Protein AF-A0A1F5XXW3-F1 (afdb_monomer_lite)

Structure (mmCIF, N/CA/C/O backbone):
data_AF-A0A1F5XXW3-F1
#
_entry.id   AF-A0A1F5XXW3-F1
#
loop_
_atom_site.group_PDB
_atom_site.id
_atom_site.type_symbol
_atom_site.label_atom_id
_atom_site.label_alt_id
_atom_site.label_comp_id
_atom_site.label_asym_id
_atom_site.label_entity_id
_atom_site.label_seq_id
_atom_site.pdbx_PDB_ins_code
_atom_site.Cartn_x
_atom_site.Cartn_y
_atom_site.Cartn_z
_atom_site.occupancy
_atom_site.B_iso_or_equiv
_atom_site.auth_seq_id
_atom_site.auth_comp_id
_atom_site.auth_asym_id
_atom_site.auth_atom_id
_atom_site.pdbx_PDB_model_num
ATOM 1 N N . MET A 1 1 ? -1.609 -0.253 11.160 1.00 78.00 1 MET A N 1
ATOM 2 C CA . MET A 1 1 ? -2.143 -1.458 10.486 1.00 78.00 1 MET A CA 1
ATOM 3 C C . MET A 1 1 ? -2.165 -2.671 11.412 1.00 78.00 1 MET A C 1
ATOM 5 O O . MET A 1 1 ? -3.254 -3.130 11.706 1.00 78.00 1 MET A O 1
ATOM 9 N N . LEU A 1 2 ? -1.027 -3.129 11.951 1.00 81.56 2 LEU A N 1
ATOM 10 C CA . LEU A 1 2 ? -0.940 -4.319 12.822 1.00 81.56 2 LEU A CA 1
ATOM 11 C C . LEU A 1 2 ? -1.961 -4.345 13.981 1.00 81.56 2 LEU A C 1
ATOM 13 O O . LEU A 1 2 ? -2.731 -5.285 14.106 1.00 81.56 2 LEU A O 1
ATOM 17 N N . VAL A 1 3 ? -2.023 -3.268 14.772 1.00 81.88 3 VAL A N 1
ATOM 18 C CA . VAL A 1 3 ? -2.945 -3.131 15.920 1.00 81.88 3 VAL A CA 1
ATOM 19 C C . VAL A 1 3 ? -4.422 -3.173 15.501 1.00 81.88 3 VAL A C 1
ATOM 21 O O . VAL A 1 3 ? -5.275 -3.618 16.260 1.00 81.88 3 VAL A O 1
ATOM 24 N N . PHE A 1 4 ? -4.736 -2.725 14.285 1.00 87.88 4 PHE A N 1
ATOM 25 C CA . PHE A 1 4 ? -6.110 -2.662 13.787 1.00 87.88 4 PHE A CA 1
ATOM 26 C C . PHE A 1 4 ? -6.563 -3.972 13.127 1.00 87.88 4 PHE A C 1
ATOM 28 O O . PHE A 1 4 ? -7.765 -4.196 13.014 1.00 87.88 4 PHE A O 1
ATOM 35 N N . ASN A 1 5 ? -5.629 -4.855 12.754 1.00 89.19 5 ASN A N 1
ATOM 36 C CA . ASN A 1 5 ? -5.897 -6.151 12.126 1.00 89.19 5 ASN A CA 1
ATOM 37 C C . ASN A 1 5 ? -6.124 -7.267 13.163 1.00 89.19 5 ASN A C 1
ATOM 39 O O . ASN A 1 5 ? -5.386 -8.250 13.232 1.00 89.19 5 ASN A O 1
ATOM 43 N N . ASN A 1 6 ? -7.134 -7.086 14.007 1.00 85.00 6 ASN A N 1
ATOM 44 C CA . ASN A 1 6 ? -7.555 -8.063 15.010 1.00 85.00 6 ASN A CA 1
ATOM 45 C C . ASN A 1 6 ? -9.084 -8.030 15.120 1.00 85.00 6 ASN A C 1
ATOM 47 O O . ASN A 1 6 ? -9.651 -6.945 15.014 1.00 85.00 6 ASN A O 1
ATOM 51 N N . LYS A 1 7 ? -9.758 -9.159 15.348 1.00 82.44 7 LYS A N 1
ATOM 52 C CA . LYS A 1 7 ? -11.215 -9.186 15.583 1.00 82.44 7 LYS A CA 1
ATOM 53 C C . LYS A 1 7 ? -11.607 -8.458 16.870 1.00 82.44 7 LYS A C 1
ATOM 55 O O . LYS A 1 7 ? -12.618 -7.765 16.913 1.00 82.44 7 LYS A O 1
ATOM 60 N N . ASN A 1 8 ? -10.772 -8.543 17.901 1.00 80.25 8 ASN A N 1
ATOM 61 C CA . ASN A 1 8 ? -11.032 -7.921 19.192 1.00 80.25 8 ASN A CA 1
ATOM 62 C C . ASN A 1 8 ? -10.924 -6.397 19.117 1.00 80.25 8 ASN A C 1
ATOM 64 O O . ASN A 1 8 ? -10.148 -5.836 18.332 1.00 80.25 8 ASN A O 1
ATOM 68 N N . ALA A 1 9 ? -11.687 -5.710 19.967 1.00 69.56 9 ALA A N 1
ATOM 69 C CA . ALA A 1 9 ? -11.568 -4.270 20.118 1.00 69.56 9 ALA A CA 1
ATOM 70 C C . ALA A 1 9 ? -10.124 -3.893 20.475 1.00 69.56 9 ALA A C 1
ATOM 72 O O . ALA A 1 9 ? -9.471 -4.550 21.284 1.00 69.56 9 ALA A O 1
ATOM 73 N N . VAL A 1 10 ? -9.628 -2.808 19.881 1.00 63.62 10 VAL A N 1
ATOM 74 C CA . VAL A 1 10 ? -8.378 -2.204 20.344 1.00 63.62 10 VAL A CA 1
ATOM 75 C C . VAL A 1 10 ? -8.717 -1.531 21.669 1.00 63.62 10 VAL A C 1
ATOM 77 O O . VAL A 1 10 ? -9.265 -0.429 21.676 1.00 63.62 10 VAL A O 1
ATOM 80 N N . THR A 1 11 ? -8.491 -2.216 22.791 1.00 55.88 11 THR A N 1
ATOM 81 C CA . THR A 1 11 ? -8.717 -1.661 24.131 1.00 55.88 11 THR A CA 1
ATOM 82 C C . THR A 1 11 ? -7.667 -0.589 24.394 1.00 55.88 11 THR A C 1
ATOM 84 O O . THR A 1 11 ? -6.616 -0.828 24.979 1.00 55.88 11 THR A O 1
ATOM 87 N N . ASN A 1 12 ? -7.951 0.613 23.903 1.00 49.03 12 ASN A N 1
ATOM 88 C CA . ASN A 1 12 ? -7.056 1.764 23.921 1.00 49.03 12 ASN A CA 1
ATOM 89 C C . ASN A 1 12 ? -6.979 2.459 25.292 1.00 49.03 12 ASN A C 1
ATOM 91 O O . ASN A 1 12 ? -6.368 3.515 25.387 1.00 49.03 12 ASN A O 1
ATOM 95 N N . ALA A 1 13 ? -7.587 1.912 26.351 1.00 43.84 13 ALA A N 1
ATOM 96 C CA . ALA A 1 13 ? -7.521 2.529 27.674 1.00 43.84 13 ALA A CA 1
ATOM 97 C C . ALA A 1 13 ? -6.099 2.452 28.258 1.00 43.84 13 ALA A C 1
ATOM 99 O O . ALA A 1 13 ? -5.558 3.463 28.687 1.00 43.84 13 ALA A O 1
ATOM 100 N N . ASN A 1 14 ? -5.441 1.290 28.191 1.00 41.03 14 ASN A N 1
ATOM 101 C CA . ASN A 1 14 ? -4.155 1.090 28.873 1.00 41.03 14 ASN A CA 1
ATOM 102 C C . ASN A 1 14 ? -2.949 1.688 28.133 1.00 41.03 14 ASN A C 1
ATOM 104 O O . ASN A 1 14 ? -1.957 2.021 28.775 1.00 41.03 14 ASN A O 1
ATOM 108 N N . TYR A 1 15 ? -3.045 1.908 26.816 1.00 50.75 15 TYR A N 1
ATOM 109 C CA . TYR A 1 15 ? -1.976 2.558 26.045 1.00 50.75 15 TYR A CA 1
ATOM 110 C C . TYR A 1 15 ? -1.720 4.004 26.505 1.00 50.75 15 TYR A C 1
ATOM 112 O O . TYR A 1 15 ? -0.593 4.486 26.435 1.00 50.75 15 TYR A O 1
ATOM 120 N N . PHE A 1 16 ? -2.754 4.691 27.006 1.00 49.22 16 PHE A N 1
ATOM 121 C CA . PHE A 1 16 ? -2.619 6.044 27.552 1.00 49.22 16 PHE A CA 1
ATOM 122 C C . PHE A 1 16 ? -1.990 6.080 28.950 1.00 49.22 16 PHE A C 1
ATOM 124 O O . PHE A 1 16 ? -1.380 7.089 29.296 1.00 49.22 16 PHE A O 1
ATOM 131 N N . PHE A 1 17 ? -2.124 5.013 29.743 1.00 49.28 17 PHE A N 1
ATOM 132 C CA . PHE A 1 17 ? -1.666 4.987 31.138 1.00 49.28 17 PHE A CA 1
ATOM 133 C C . PHE A 1 17 ? -0.317 4.290 31.335 1.00 49.28 17 PHE A C 1
ATOM 135 O O . PHE A 1 17 ? 0.349 4.567 32.329 1.00 49.28 17 PHE A O 1
ATOM 142 N N . ASP A 1 18 ? 0.119 3.441 30.400 1.00 45.66 18 ASP A N 1
ATOM 143 C CA . ASP A 1 18 ? 1.427 2.794 30.482 1.00 45.66 18 ASP A CA 1
ATOM 144 C C . ASP A 1 18 ? 2.110 2.670 29.103 1.00 45.66 18 ASP A C 1
ATOM 146 O O . ASP A 1 18 ? 1.765 1.787 28.310 1.00 45.66 18 ASP A O 1
ATOM 150 N N . PRO A 1 19 ? 3.133 3.497 28.810 1.00 48.78 19 PRO A N 1
ATOM 151 C CA . PRO A 1 19 ? 3.953 3.382 27.603 1.00 48.78 19 PRO A CA 1
ATOM 152 C C . PRO A 1 19 ? 4.733 2.060 27.506 1.00 48.78 19 PRO A C 1
ATOM 154 O O . PRO A 1 19 ? 5.221 1.726 26.426 1.00 48.78 19 PRO A O 1
ATOM 157 N N . LYS A 1 20 ? 4.873 1.312 28.612 1.00 45.34 20 LYS A N 1
ATOM 158 C CA . LYS A 1 20 ? 5.493 -0.021 28.654 1.00 45.34 20 LYS A CA 1
ATOM 159 C C . LYS A 1 20 ? 4.505 -1.152 28.359 1.00 45.34 20 LYS A C 1
ATOM 161 O O . LYS A 1 20 ? 4.947 -2.283 28.188 1.00 45.34 20 LYS A O 1
ATOM 166 N N . SER A 1 21 ? 3.211 -0.862 28.181 1.00 47.22 21 SER A N 1
ATOM 167 C CA . SER A 1 21 ? 2.167 -1.846 27.830 1.00 47.22 21 SER A CA 1
ATOM 168 C C . SER A 1 21 ? 2.270 -2.420 26.405 1.00 47.22 21 SER A C 1
ATOM 170 O O . SER A 1 21 ? 1.328 -3.039 25.910 1.00 47.22 21 SER A O 1
ATOM 172 N N . ILE A 1 22 ? 3.431 -2.305 25.747 1.00 46.28 22 ILE A N 1
ATOM 173 C CA . ILE A 1 22 ? 3.758 -2.975 24.474 1.00 46.28 22 ILE A CA 1
ATOM 174 C C . ILE A 1 22 ? 3.945 -4.497 24.680 1.00 46.28 22 ILE A C 1
ATOM 176 O O . ILE A 1 22 ? 4.658 -5.161 23.943 1.00 46.28 22 ILE A O 1
ATOM 180 N N . GLU A 1 23 ? 3.264 -5.094 25.650 1.00 44.78 23 GLU A N 1
ATOM 181 C CA . GLU A 1 23 ? 2.783 -6.464 25.525 1.00 44.78 23 GLU A CA 1
ATOM 182 C C . GLU A 1 23 ? 1.324 -6.419 25.065 1.00 44.78 23 GLU A C 1
ATOM 184 O O . GLU A 1 23 ? 0.425 -7.022 25.648 1.00 44.78 23 GLU A O 1
ATOM 189 N N . VAL A 1 24 ? 1.066 -5.750 23.934 1.00 48.34 24 VAL A N 1
ATOM 190 C CA . VAL A 1 24 ? 0.003 -6.258 23.068 1.00 48.34 24 VAL A CA 1
ATOM 191 C C . VAL A 1 24 ? 0.535 -7.601 22.603 1.00 48.34 24 VAL A C 1
ATOM 193 O O . VAL A 1 24 ? 1.273 -7.683 21.622 1.00 48.34 24 VAL A O 1
ATOM 196 N N . GLY A 1 25 ? 0.225 -8.652 23.361 1.00 44.94 25 GLY A N 1
ATOM 197 C CA . GLY A 1 25 ? 0.373 -10.020 22.916 1.00 44.94 25 GLY A CA 1
ATOM 198 C C . GLY A 1 25 ? -0.493 -10.158 21.677 1.00 44.94 25 GLY A C 1
ATOM 199 O O . GLY A 1 25 ? -1.662 -10.526 21.775 1.00 44.94 25 GLY A O 1
ATOM 200 N N . LEU A 1 26 ? 0.055 -9.791 20.517 1.00 50.28 26 LEU A N 1
ATOM 201 C CA . LEU A 1 26 ? -0.539 -9.973 19.205 1.00 50.28 26 LEU A CA 1
ATOM 202 C C . LEU A 1 26 ? -0.565 -11.475 18.971 1.00 50.28 26 LEU A C 1
ATOM 204 O O . LEU A 1 26 ? 0.248 -12.044 18.250 1.00 50.28 26 LEU A O 1
ATOM 208 N N . ARG A 1 27 ? -1.490 -12.151 19.647 1.00 49.78 27 ARG A N 1
ATOM 209 C CA . ARG A 1 27 ? -1.855 -13.511 19.322 1.00 49.78 27 ARG A CA 1
ATOM 210 C C . ARG A 1 27 ? -2.503 -13.403 17.953 1.00 49.78 27 ARG A C 1
ATOM 212 O O . ARG A 1 27 ? -3.663 -13.027 17.829 1.00 49.78 27 ARG A O 1
ATOM 219 N N . TYR A 1 28 ? -1.714 -13.698 16.925 1.00 56.78 28 TYR A N 1
ATOM 220 C CA . TYR A 1 28 ? -2.069 -13.670 15.504 1.00 56.78 28 TYR A CA 1
ATOM 221 C C . TYR A 1 28 ? -3.200 -14.637 15.110 1.00 56.78 28 TYR A C 1
ATOM 223 O O . TYR A 1 28 ? -3.372 -14.912 13.929 1.00 56.78 28 TYR A O 1
ATOM 231 N N . LYS A 1 29 ? -3.955 -15.172 16.075 1.00 60.66 29 LYS A N 1
ATOM 232 C CA . LYS A 1 29 ? -5.000 -16.168 15.846 1.00 60.66 29 LYS A CA 1
ATOM 233 C C . LYS A 1 29 ? -6.263 -15.560 15.226 1.00 60.66 29 LYS A C 1
ATOM 235 O O . LYS A 1 29 ? -6.899 -16.225 14.424 1.00 60.66 29 LYS A O 1
ATOM 240 N N . ASP A 1 30 ? -6.558 -14.288 15.512 1.00 79.62 30 ASP A N 1
ATOM 241 C CA . ASP A 1 30 ? -7.830 -13.647 15.142 1.00 79.62 30 ASP A CA 1
ATOM 242 C C . ASP A 1 30 ? -7.643 -12.427 14.230 1.00 79.62 30 ASP A C 1
ATOM 244 O O . ASP A 1 30 ? -8.075 -11.316 14.548 1.00 79.62 30 ASP A O 1
ATOM 248 N N . ARG A 1 31 ? -6.955 -12.605 13.099 1.00 88.81 31 ARG A N 1
ATOM 249 C CA . ARG A 1 31 ? -6.801 -11.547 12.086 1.00 88.81 31 ARG A CA 1
ATOM 250 C C . ARG A 1 31 ? -8.117 -11.327 11.320 1.00 88.81 31 ARG A C 1
ATOM 252 O O . ARG A 1 31 ? -8.915 -12.249 11.165 1.00 88.81 31 ARG A O 1
ATOM 259 N N . LEU A 1 32 ? -8.339 -10.094 10.860 1.00 93.62 32 LEU A N 1
ATOM 260 C CA . LEU A 1 32 ? -9.482 -9.726 10.008 1.00 93.62 32 LEU A CA 1
ATOM 261 C C . LEU A 1 32 ? -9.154 -9.937 8.526 1.00 93.62 32 LEU A C 1
ATOM 263 O O . LEU A 1 32 ? -9.975 -10.433 7.755 1.00 93.62 32 LEU A O 1
ATOM 267 N N . VAL A 1 33 ? -7.930 -9.568 8.149 1.00 95.44 33 VAL A N 1
ATOM 268 C CA . VAL A 1 33 ? -7.408 -9.649 6.784 1.00 95.44 33 VAL A CA 1
ATOM 269 C C . VAL A 1 33 ? -5.980 -10.190 6.787 1.00 95.44 33 VAL A C 1
ATOM 271 O O . VAL A 1 33 ? -5.247 -10.051 7.773 1.00 95.44 33 VAL A O 1
ATOM 274 N N . LYS A 1 34 ? -5.544 -10.751 5.666 1.00 94.06 34 LYS A N 1
ATOM 275 C CA . LYS A 1 34 ? -4.123 -10.822 5.318 1.00 94.06 34 LYS A CA 1
ATOM 276 C C . LYS A 1 34 ? -3.766 -9.593 4.490 1.00 94.06 34 LYS A C 1
ATOM 278 O O . LYS A 1 34 ? -4.546 -9.160 3.646 1.00 94.06 34 LYS A O 1
ATOM 283 N N . ILE A 1 35 ? -2.595 -9.022 4.748 1.00 94.81 35 ILE A N 1
ATOM 284 C CA . ILE A 1 35 ? -2.060 -7.908 3.961 1.00 94.81 35 ILE A CA 1
ATOM 285 C C . ILE A 1 35 ? -1.060 -8.510 2.981 1.00 94.81 35 ILE A C 1
ATOM 287 O O . ILE A 1 35 ? -0.004 -8.974 3.404 1.00 94.81 35 ILE A O 1
ATOM 291 N N . LEU A 1 36 ? -1.403 -8.529 1.698 1.00 94.38 36 LEU A N 1
ATOM 292 C CA . LEU A 1 36 ? -0.603 -9.173 0.656 1.00 94.38 36 LEU A CA 1
ATOM 293 C C . LEU A 1 36 ? 0.497 -8.226 0.158 1.00 94.38 36 LEU A C 1
ATOM 295 O O . LEU A 1 36 ? 1.680 -8.562 0.157 1.00 94.38 36 LEU A O 1
ATOM 299 N N . ALA A 1 37 ? 0.119 -6.993 -0.172 1.00 94.56 37 ALA A N 1
ATOM 300 C CA . ALA A 1 37 ? 1.023 -5.913 -0.550 1.00 94.56 37 ALA A CA 1
ATOM 301 C C . ALA A 1 37 ? 0.485 -4.574 -0.035 1.00 94.56 37 ALA A C 1
ATOM 303 O O . ALA A 1 37 ? -0.719 -4.388 0.144 1.00 94.56 37 ALA A O 1
ATOM 304 N N . PHE A 1 38 ? 1.382 -3.631 0.231 1.00 96.81 38 PHE A N 1
ATOM 305 C CA . PHE A 1 38 ? 1.023 -2.266 0.599 1.00 96.81 38 PHE A CA 1
ATOM 306 C C . PHE A 1 38 ? 2.095 -1.247 0.212 1.00 96.81 38 PHE A C 1
ATOM 308 O O . PHE A 1 38 ? 3.286 -1.576 0.149 1.00 96.81 38 PHE A O 1
ATOM 315 N N . VAL A 1 39 ? 1.651 0.003 0.087 1.00 97.62 39 VAL A N 1
ATOM 316 C CA . VAL A 1 39 ? 2.464 1.223 0.099 1.00 97.62 39 VAL A CA 1
ATOM 317 C C . VAL A 1 39 ? 1.707 2.322 0.846 1.00 97.62 39 VAL A C 1
ATOM 319 O O . VAL A 1 39 ? 0.488 2.454 0.713 1.00 97.62 39 VAL A O 1
ATOM 322 N N . LEU A 1 40 ? 2.414 3.099 1.664 1.00 96.94 40 LEU A N 1
ATOM 323 C CA . LEU A 1 40 ? 1.883 4.299 2.308 1.00 96.94 40 LEU A CA 1
ATOM 324 C C . LEU A 1 40 ? 2.547 5.515 1.680 1.00 96.94 40 LEU A C 1
ATOM 326 O O . LEU A 1 40 ? 3.735 5.732 1.896 1.00 96.94 40 LEU A O 1
ATOM 330 N N . MET A 1 41 ? 1.771 6.301 0.947 1.00 96.75 41 MET A N 1
ATOM 331 C CA . MET A 1 41 ? 2.197 7.557 0.344 1.00 96.75 41 MET A CA 1
ATOM 332 C C . MET A 1 41 ? 1.960 8.719 1.325 1.00 96.75 41 MET A C 1
ATOM 334 O O . MET A 1 41 ? 1.201 8.582 2.288 1.00 96.75 41 MET A O 1
ATOM 338 N N . PRO A 1 42 ? 2.576 9.897 1.115 1.00 94.44 42 PRO A N 1
ATOM 339 C CA . PRO A 1 42 ? 2.350 11.054 1.986 1.00 94.44 42 PRO A CA 1
ATOM 340 C C . PRO A 1 42 ? 0.885 11.518 2.046 1.00 94.44 42 PRO A C 1
ATOM 342 O O . PRO A 1 42 ? 0.450 12.053 3.063 1.00 94.44 42 PRO A O 1
ATOM 345 N N . ASN A 1 43 ? 0.133 11.326 0.961 1.00 91.88 43 ASN A N 1
ATOM 346 C CA . ASN A 1 43 ? -1.243 11.799 0.789 1.00 91.88 43 ASN A CA 1
ATOM 347 C C . ASN A 1 43 ? -2.290 10.673 0.663 1.00 91.88 43 ASN A C 1
ATOM 349 O O . ASN A 1 43 ? -3.477 10.957 0.800 1.00 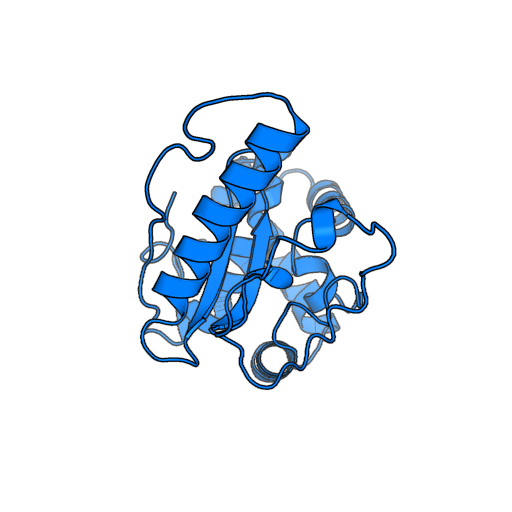91.88 43 ASN A O 1
ATOM 353 N N . HIS A 1 44 ? -1.891 9.420 0.426 1.00 94.50 44 HIS A N 1
ATOM 354 C CA . HIS A 1 44 ? -2.804 8.278 0.283 1.00 94.50 44 HIS A CA 1
ATOM 355 C C . HIS A 1 44 ? -2.097 6.947 0.599 1.00 94.50 44 HIS A C 1
ATOM 357 O O . HIS A 1 44 ? -0.960 6.925 1.061 1.00 94.50 44 HIS A O 1
ATOM 363 N N . TYR A 1 45 ? -2.771 5.817 0.413 1.00 95.81 45 TYR A N 1
ATOM 364 C CA . TYR A 1 45 ? -2.182 4.487 0.561 1.00 95.81 45 TYR A CA 1
ATOM 365 C C . TYR A 1 45 ? -2.828 3.518 -0.428 1.00 95.81 45 TYR A C 1
ATOM 367 O O . TYR A 1 45 ? -4.007 3.668 -0.746 1.00 95.81 45 TYR A O 1
ATOM 375 N N 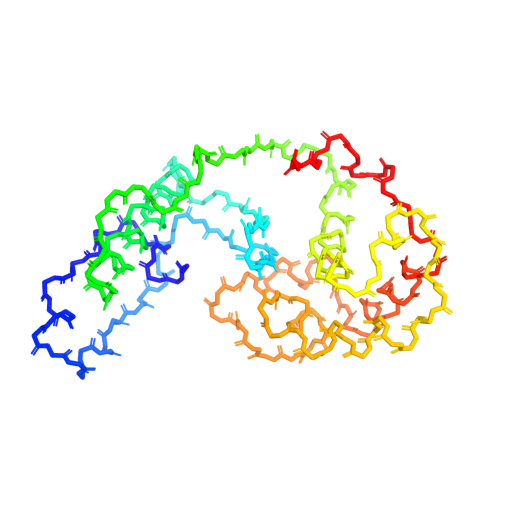. HIS A 1 46 ? -2.090 2.482 -0.829 1.00 97.00 46 HIS A N 1
ATOM 376 C CA . HIS A 1 46 ? -2.649 1.329 -1.538 1.00 97.00 46 HIS A CA 1
ATOM 377 C C . HIS A 1 46 ? -2.434 0.067 -0.711 1.00 97.00 46 HIS A C 1
ATOM 379 O O . HIS A 1 46 ? -1.340 -0.164 -0.189 1.00 97.00 46 HIS A O 1
ATOM 385 N N . LEU A 1 47 ? -3.489 -0.739 -0.583 1.00 96.69 47 LEU A N 1
ATOM 386 C CA . LEU A 1 47 ? -3.501 -1.991 0.170 1.00 96.69 47 LEU A CA 1
ATOM 387 C C . LEU A 1 47 ? -4.093 -3.092 -0.709 1.00 96.69 47 LEU A C 1
ATOM 389 O O . LEU A 1 47 ? -5.213 -2.955 -1.192 1.00 96.69 47 LEU A O 1
ATOM 393 N N . MET A 1 48 ? -3.372 -4.198 -0.849 1.00 95.94 48 MET A N 1
ATOM 394 C CA . MET A 1 48 ? -3.885 -5.446 -1.403 1.00 95.94 48 MET A CA 1
ATOM 395 C C . MET A 1 48 ? -4.179 -6.389 -0.240 1.00 95.94 48 MET A C 1
ATOM 397 O O . MET A 1 48 ? -3.272 -6.752 0.516 1.00 95.94 48 MET A O 1
ATOM 401 N N . LEU A 1 49 ? -5.453 -6.733 -0.056 1.00 96.06 49 LEU A N 1
ATOM 402 C CA . LEU A 1 49 ? -5.949 -7.434 1.126 1.00 96.06 49 LEU A CA 1
ATOM 403 C C . LEU A 1 49 ? -6.715 -8.696 0.728 1.00 96.06 49 LEU A C 1
ATOM 405 O O . LEU A 1 49 ? -7.537 -8.657 -0.182 1.00 96.06 49 LEU A O 1
ATOM 409 N N . GLU A 1 50 ? -6.512 -9.775 1.477 1.00 94.56 50 GLU A N 1
ATOM 410 C CA . GLU A 1 50 ? -7.373 -10.961 1.446 1.00 94.56 50 GLU A CA 1
ATOM 411 C C . GLU A 1 50 ? -8.217 -10.973 2.723 1.00 94.56 50 GLU A C 1
ATOM 413 O O . GLU A 1 50 ? -7.693 -10.907 3.841 1.00 94.56 50 GLU A O 1
ATOM 418 N N . GLN A 1 51 ? -9.537 -11.035 2.568 1.00 94.75 51 GLN A N 1
ATOM 419 C CA . GLN A 1 51 ? -10.458 -11.149 3.691 1.00 94.75 51 GLN A CA 1
ATOM 420 C C . GLN A 1 51 ? -10.424 -12.570 4.270 1.00 94.75 51 GLN A C 1
ATOM 422 O O . GLN A 1 51 ? -10.660 -13.530 3.547 1.00 94.75 51 GLN A O 1
ATOM 427 N N . ILE A 1 52 ? -10.192 -12.701 5.581 1.00 94.25 52 ILE A N 1
ATOM 428 C CA . ILE A 1 52 ? -10.146 -14.004 6.286 1.00 94.25 52 ILE A CA 1
ATOM 429 C C . ILE A 1 52 ? -11.140 -14.097 7.456 1.00 94.25 52 ILE A C 1
ATOM 431 O O . ILE A 1 52 ? -11.187 -15.091 8.179 1.00 94.25 52 ILE A O 1
ATOM 435 N N . ALA A 1 53 ? -11.934 -13.049 7.655 1.00 93.31 53 ALA A N 1
ATOM 436 C CA . ALA A 1 53 ? -13.054 -12.990 8.582 1.00 93.31 53 ALA A CA 1
ATOM 437 C C . ALA A 1 53 ? -14.276 -12.419 7.856 1.00 93.31 53 ALA A C 1
ATOM 439 O O . ALA A 1 53 ? -14.117 -11.654 6.907 1.00 93.31 53 ALA A O 1
ATOM 440 N N . GLU A 1 54 ? -15.479 -12.753 8.315 1.00 93.75 54 GLU A N 1
ATOM 441 C CA . GLU A 1 54 ? -16.703 -12.095 7.850 1.00 93.75 54 GLU A CA 1
ATOM 442 C C . GLU A 1 54 ? -16.577 -10.573 8.021 1.00 93.75 54 GLU A C 1
ATOM 444 O O . GLU A 1 54 ? -16.097 -10.102 9.055 1.00 93.75 54 GLU A O 1
ATOM 449 N N . ASP A 1 55 ? -16.889 -9.831 6.955 1.00 94.81 55 ASP A N 1
ATOM 450 C CA . ASP A 1 55 ? -16.700 -8.377 6.844 1.00 94.81 55 ASP A CA 1
ATOM 451 C C . ASP A 1 55 ? -15.295 -7.862 7.218 1.00 94.81 55 ASP A C 1
ATOM 453 O O . ASP A 1 55 ? -15.104 -6.690 7.559 1.00 94.81 55 ASP A O 1
ATOM 457 N N . GLY A 1 56 ? -14.277 -8.723 7.133 1.00 95.62 56 GLY A N 1
ATOM 458 C CA . GLY A 1 56 ? -12.925 -8.452 7.610 1.00 95.62 56 GLY A CA 1
ATOM 459 C C . GLY A 1 56 ? -12.285 -7.197 7.015 1.00 95.62 56 GLY A C 1
ATOM 460 O O . GLY A 1 56 ? -11.679 -6.428 7.762 1.00 95.62 56 GLY A O 1
ATOM 461 N N . ILE A 1 57 ? -12.435 -6.943 5.709 1.00 96.44 57 ILE A N 1
ATOM 462 C CA . ILE A 1 57 ? -11.894 -5.723 5.077 1.00 96.44 57 ILE A CA 1
ATOM 463 C C . ILE A 1 57 ? -12.625 -4.485 5.598 1.00 96.44 57 ILE A C 1
ATOM 465 O O . ILE A 1 57 ? -11.977 -3.519 6.004 1.00 96.44 57 ILE A O 1
ATOM 469 N N . THR A 1 58 ? -13.957 -4.521 5.645 1.00 95.88 58 THR A N 1
ATOM 470 C CA . THR A 1 58 ? -14.781 -3.416 6.153 1.00 95.88 58 THR A CA 1
ATOM 471 C C . THR A 1 58 ? -14.400 -3.065 7.587 1.00 95.88 58 THR A C 1
ATOM 473 O O . THR A 1 58 ? -14.113 -1.903 7.890 1.00 95.88 58 THR A O 1
ATOM 476 N N . GLU A 1 59 ? -14.316 -4.068 8.457 1.00 94.62 59 GLU A N 1
ATOM 477 C CA . GLU A 1 59 ? -13.949 -3.896 9.859 1.00 94.62 59 GLU A CA 1
ATOM 478 C C . GLU A 1 59 ? -12.505 -3.420 10.026 1.00 94.62 59 GLU A C 1
ATOM 480 O O . GLU A 1 59 ? -12.231 -2.505 10.811 1.00 94.62 59 GLU A O 1
ATOM 485 N N . PHE A 1 60 ? -11.573 -3.970 9.247 1.00 95.25 60 PHE A N 1
ATOM 486 C CA . PHE A 1 60 ? -10.181 -3.539 9.252 1.00 95.25 60 PHE A CA 1
ATOM 487 C C . PHE A 1 60 ? -10.049 -2.064 8.856 1.00 95.25 60 PHE A C 1
ATOM 489 O O . PHE A 1 60 ? -9.412 -1.290 9.578 1.00 95.25 60 PHE A O 1
ATOM 496 N N . MET A 1 61 ? -10.693 -1.653 7.761 1.00 95.81 61 MET A N 1
ATOM 497 C CA . MET A 1 61 ? -10.652 -0.275 7.267 1.00 95.81 61 MET A CA 1
ATOM 498 C C . MET A 1 61 ? -11.357 0.699 8.210 1.00 95.81 61 MET A C 1
ATOM 500 O O . MET A 1 61 ? -10.849 1.798 8.440 1.00 95.81 61 MET A O 1
ATOM 504 N N . ARG A 1 62 ? -12.469 0.291 8.834 1.00 93.06 62 ARG A N 1
ATOM 505 C CA . ARG A 1 62 ? -13.155 1.072 9.873 1.00 93.06 62 ARG A CA 1
ATOM 506 C C . ARG A 1 62 ? -12.237 1.317 11.070 1.00 93.06 62 ARG A C 1
ATOM 508 O O . ARG A 1 62 ? -12.060 2.459 11.497 1.00 93.06 62 ARG A O 1
ATOM 515 N N . LYS A 1 63 ? -11.602 0.263 11.590 1.00 91.75 63 LYS A N 1
ATOM 516 C CA . LYS A 1 63 ? -10.676 0.358 12.730 1.00 91.75 63 LYS A CA 1
ATOM 517 C C . LYS A 1 63 ? -9.434 1.174 12.396 1.00 91.75 63 LYS A C 1
ATOM 519 O O . LYS A 1 63 ? -9.029 2.002 13.209 1.00 91.75 63 LYS A O 1
ATOM 524 N N . LEU A 1 64 ? -8.855 0.972 11.213 1.00 92.38 64 LEU A N 1
ATOM 525 C CA . LEU A 1 64 ? -7.704 1.732 10.735 1.00 92.38 64 LEU A CA 1
ATOM 526 C C . LEU A 1 64 ? -8.050 3.218 10.591 1.00 92.38 64 LEU A C 1
ATOM 528 O O . LEU A 1 64 ? -7.360 4.057 11.165 1.00 92.38 64 LEU A O 1
ATOM 532 N N . GLY A 1 65 ? -9.133 3.537 9.880 1.00 92.62 65 GLY A N 1
ATOM 533 C CA . GLY A 1 65 ? -9.554 4.906 9.598 1.00 92.62 65 GLY A CA 1
ATOM 534 C C . GLY A 1 65 ? -9.915 5.682 10.862 1.00 92.62 65 GLY A C 1
ATOM 535 O O . GLY A 1 65 ? -9.332 6.732 11.143 1.00 92.62 65 GLY A O 1
ATOM 536 N N . THR A 1 66 ? -10.838 5.150 11.667 1.00 90.50 66 THR A N 1
ATOM 537 C CA . THR A 1 66 ? -11.287 5.809 12.903 1.00 90.50 66 THR A CA 1
ATOM 538 C C . THR A 1 66 ? -10.195 5.806 13.967 1.00 90.50 66 THR A C 1
ATOM 540 O O . THR A 1 66 ? -9.913 6.842 14.569 1.00 90.50 66 THR A O 1
ATOM 543 N N . GLY A 1 67 ? -9.542 4.662 14.186 1.00 89.44 67 GLY A N 1
ATOM 544 C CA . GLY A 1 67 ? -8.514 4.519 15.212 1.00 89.44 67 GLY A CA 1
ATOM 545 C C . GLY A 1 67 ? -7.308 5.420 14.960 1.00 89.44 67 GLY A C 1
ATOM 546 O O . GLY A 1 67 ? -6.854 6.103 15.879 1.00 89.44 67 GLY A O 1
ATOM 547 N N . TYR A 1 68 ? -6.822 5.481 13.716 1.00 90.69 68 TYR A N 1
ATOM 548 C CA . TYR A 1 68 ? -5.704 6.356 13.369 1.00 90.69 68 TYR A CA 1
ATOM 549 C C . TYR A 1 68 ? -6.089 7.839 13.401 1.00 90.69 68 TYR A C 1
ATOM 551 O O . TYR A 1 68 ? -5.320 8.641 13.925 1.00 90.69 68 TYR A O 1
ATOM 559 N N . THR A 1 69 ? -7.292 8.201 12.933 1.00 92.38 69 THR A N 1
ATOM 560 C CA . THR A 1 69 ? -7.805 9.581 13.042 1.00 92.38 69 THR A CA 1
ATOM 561 C C . THR A 1 69 ? -7.844 10.040 14.498 1.00 92.38 69 THR A C 1
ATOM 563 O O . THR A 1 69 ? -7.333 11.113 14.814 1.00 92.38 69 THR A O 1
ATOM 566 N N . ASN A 1 70 ? -8.379 9.212 15.402 1.00 90.75 70 ASN A N 1
ATOM 567 C CA . ASN A 1 70 ? -8.446 9.527 16.830 1.00 90.75 70 ASN A CA 1
ATOM 568 C C . ASN A 1 70 ? -7.048 9.686 17.438 1.00 90.75 70 ASN A C 1
ATOM 570 O O . ASN A 1 70 ? -6.783 10.684 18.104 1.00 90.75 70 ASN A O 1
ATOM 574 N N . TYR A 1 71 ? -6.138 8.745 17.166 1.00 89.19 71 TYR A N 1
ATOM 575 C CA . TYR A 1 71 ? -4.743 8.839 17.604 1.00 89.19 71 TYR A CA 1
ATOM 576 C C .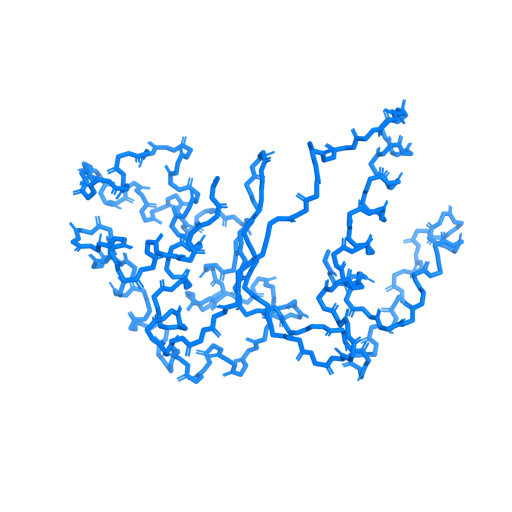 TYR A 1 71 ? -4.079 10.138 17.126 1.00 89.19 71 TYR A C 1
ATOM 578 O O . TYR A 1 71 ? -3.473 10.851 17.925 1.00 89.19 71 TYR A O 1
ATOM 586 N N . PHE A 1 72 ? -4.207 10.458 15.836 1.00 91.62 72 PHE A N 1
ATOM 587 C CA . PHE A 1 72 ? -3.589 11.634 15.233 1.00 91.62 72 PHE A CA 1
ATOM 588 C C . PHE A 1 72 ? -4.147 12.925 15.838 1.00 91.62 72 PHE A C 1
ATOM 590 O O . PHE A 1 72 ? -3.385 13.789 16.267 1.00 91.62 72 PHE A O 1
ATOM 597 N N . ASN A 1 73 ? -5.473 13.034 15.933 1.00 94.12 73 ASN A N 1
ATOM 598 C CA . ASN A 1 73 ? -6.146 14.189 16.518 1.00 94.12 73 ASN A CA 1
ATOM 599 C C . ASN A 1 73 ? -5.729 14.410 17.979 1.00 94.12 73 ASN A C 1
ATOM 601 O O . ASN A 1 73 ? -5.395 15.533 18.346 1.00 94.12 73 ASN A O 1
ATOM 605 N N . ILE A 1 74 ? -5.654 13.350 18.792 1.00 91.69 74 ILE A N 1
ATOM 606 C CA . ILE A 1 74 ? -5.199 13.455 20.186 1.00 91.69 74 ILE A CA 1
ATOM 607 C C . ILE A 1 74 ? -3.730 13.891 20.249 1.00 91.69 74 ILE A C 1
ATOM 609 O O . ILE A 1 74 ? -3.399 14.851 20.945 1.00 91.69 74 ILE A O 1
ATOM 613 N N . LYS A 1 75 ? -2.845 13.224 19.497 1.00 91.00 75 LYS A N 1
ATOM 614 C CA . LYS A 1 75 ? -1.400 13.495 19.513 1.00 91.00 75 LYS A CA 1
ATOM 615 C C . LYS A 1 75 ? -1.062 14.919 19.078 1.00 91.00 75 LYS A C 1
ATOM 617 O O . LYS A 1 75 ? -0.202 15.553 19.683 1.00 91.00 75 LYS A O 1
ATOM 622 N N . TYR A 1 76 ? -1.723 15.409 18.033 1.00 94.06 76 TYR A N 1
ATOM 623 C CA . TYR A 1 76 ? -1.448 16.715 17.433 1.00 94.06 76 TYR A CA 1
ATOM 624 C C . TYR A 1 76 ? -2.446 17.799 17.859 1.00 94.06 76 TYR A C 1
ATOM 626 O O . TYR A 1 76 ? -2.443 18.881 17.278 1.00 94.06 76 TYR A O 1
ATOM 634 N N . LYS A 1 77 ? -3.287 17.529 18.871 1.00 95.44 77 LYS A N 1
ATOM 635 C CA . LYS A 1 77 ? -4.316 18.451 19.390 1.00 95.44 77 LYS A CA 1
ATOM 636 C C . LYS A 1 77 ? -5.202 19.033 18.283 1.00 95.44 77 LYS A C 1
ATOM 638 O O . LYS A 1 77 ? -5.525 20.219 18.274 1.00 95.44 77 LYS A O 1
ATOM 643 N N . ARG A 1 78 ? -5.566 18.187 17.323 1.00 96.31 78 ARG A N 1
ATOM 644 C CA . ARG A 1 78 ? -6.379 18.541 16.162 1.00 96.31 78 ARG A CA 1
ATOM 645 C C . ARG A 1 78 ? -7.806 18.036 16.348 1.00 96.31 78 ARG A C 1
ATOM 647 O O . ARG A 1 78 ? -8.054 17.100 17.101 1.00 96.31 78 ARG A O 1
ATOM 654 N N . VAL A 1 79 ? -8.741 18.628 15.616 1.00 92.88 79 VAL A N 1
ATOM 655 C CA . VAL A 1 79 ? -10.135 18.174 15.543 1.00 92.88 79 VAL A CA 1
ATOM 656 C C . VAL A 1 79 ? -10.527 17.919 14.089 1.00 92.88 79 VAL A C 1
ATOM 658 O O . VAL A 1 79 ? -9.842 18.361 13.164 1.00 92.88 79 VAL A O 1
ATOM 661 N N . GLY A 1 80 ? -11.617 17.181 13.886 1.00 92.81 80 GLY A N 1
ATOM 662 C CA . GLY A 1 80 ? -12.174 16.917 12.559 1.00 92.81 80 GLY A CA 1
ATOM 663 C C . GLY A 1 80 ? -11.542 15.736 11.804 1.00 92.81 80 GLY A C 1
ATOM 664 O O . GLY A 1 80 ? -10.668 15.038 12.334 1.00 92.81 80 GLY A O 1
ATOM 665 N N . PRO A 1 81 ? -12.005 15.486 10.567 1.00 93.31 81 PRO A N 1
ATOM 666 C CA . PRO A 1 81 ? -11.629 14.316 9.774 1.00 93.31 81 PRO A CA 1
ATOM 667 C C . PRO A 1 81 ? -10.164 14.368 9.325 1.00 93.31 81 PRO A C 1
ATOM 669 O O . PRO A 1 81 ? -9.670 15.415 8.911 1.00 93.31 81 PRO A O 1
ATOM 672 N N . LEU A 1 82 ? -9.446 13.243 9.410 1.00 92.94 82 LEU A N 1
ATOM 673 C CA . LEU A 1 82 ? -8.069 13.132 8.907 1.00 92.94 82 LEU A CA 1
ATOM 674 C C . LEU A 1 82 ? -8.021 12.732 7.429 1.00 92.94 82 LEU A C 1
ATOM 676 O O . LEU A 1 82 ? -7.235 13.293 6.675 1.00 92.94 82 LEU A O 1
ATOM 680 N N . PHE A 1 83 ? -8.856 11.774 7.031 1.00 93.06 83 PHE A N 1
ATOM 681 C CA . PHE A 1 83 ? -8.948 11.289 5.656 1.00 93.06 83 PHE A CA 1
ATOM 682 C C . PHE A 1 83 ? -9.993 12.083 4.864 1.00 93.06 83 PHE A C 1
ATOM 684 O O . PHE A 1 83 ? -11.006 12.504 5.421 1.00 93.06 83 PHE A O 1
ATOM 691 N N . GLN A 1 84 ? -9.758 12.256 3.561 1.00 89.19 84 GLN A N 1
ATOM 692 C CA . GLN A 1 84 ? -10.615 13.049 2.667 1.00 89.19 84 GLN A CA 1
ATOM 693 C C . GLN A 1 84 ? -11.948 12.370 2.304 1.00 89.19 84 GLN A C 1
ATOM 695 O O . GLN A 1 84 ? -12.809 13.000 1.697 1.00 89.19 84 GLN A O 1
ATOM 700 N N . GLY A 1 85 ? -12.153 11.103 2.674 1.00 88.19 85 GLY A N 1
ATOM 701 C CA . GLY A 1 85 ? -13.380 10.379 2.365 1.00 88.19 85 GLY A CA 1
ATOM 702 C C . GLY A 1 85 ? -13.343 8.915 2.784 1.00 88.19 85 GLY A C 1
ATOM 703 O O . GLY A 1 85 ?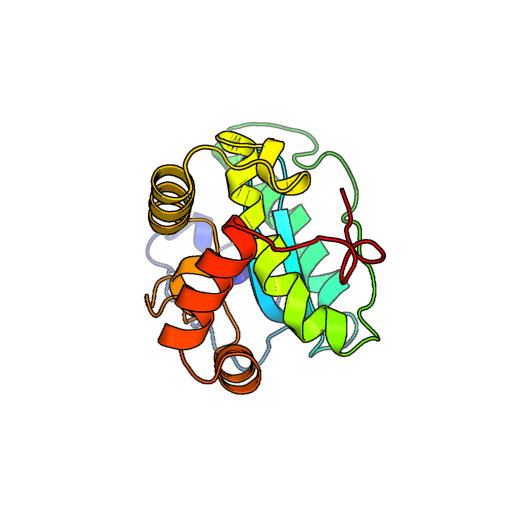 -12.488 8.488 3.564 1.00 88.19 85 GLY A O 1
ATOM 704 N N . LYS A 1 86 ? -14.303 8.147 2.258 1.00 89.69 86 LYS A N 1
ATOM 705 C CA . LYS A 1 86 ? -14.329 6.685 2.382 1.00 89.69 86 LYS A CA 1
ATOM 706 C C . LYS A 1 86 ? -13.201 6.077 1.542 1.00 89.69 86 LYS A C 1
ATOM 708 O O . LYS A 1 86 ? -12.793 6.662 0.543 1.00 89.69 86 LYS A O 1
ATOM 713 N N . TYR A 1 87 ? -12.727 4.898 1.937 1.00 92.56 87 TYR A N 1
ATOM 714 C CA . TYR A 1 87 ? -11.815 4.127 1.096 1.00 92.56 87 TYR A CA 1
ATOM 715 C C . TYR A 1 87 ? -12.540 3.674 -0.183 1.00 92.56 87 TYR A C 1
ATOM 717 O O . TYR A 1 87 ? -13.745 3.413 -0.154 1.00 92.56 87 TYR A O 1
ATOM 725 N N . LYS A 1 88 ? -11.804 3.586 -1.294 1.00 94.56 88 LYS A N 1
ATOM 726 C CA . LYS A 1 88 ? -12.249 2.911 -2.520 1.00 94.56 88 LYS A CA 1
ATOM 727 C C . LYS A 1 88 ? -11.782 1.450 -2.456 1.00 94.56 88 LYS A C 1
ATOM 729 O O . LYS A 1 88 ? -10.716 1.181 -1.903 1.00 94.56 88 LYS A O 1
ATOM 734 N N . ALA A 1 89 ? -12.563 0.521 -2.997 1.00 95.00 89 ALA A N 1
ATOM 735 C CA . ALA A 1 89 ? -12.173 -0.883 -3.111 1.00 95.00 89 ALA A CA 1
ATOM 736 C C . ALA A 1 89 ? -12.700 -1.490 -4.413 1.00 95.00 89 ALA A C 1
ATOM 738 O O . ALA A 1 89 ? -13.800 -1.154 -4.850 1.00 95.00 89 ALA A O 1
ATOM 739 N N . VAL A 1 90 ? -11.911 -2.393 -4.994 1.00 95.50 90 VAL A N 1
ATOM 740 C CA . VAL A 1 90 ? -12.250 -3.200 -6.171 1.00 95.50 90 VAL A CA 1
ATOM 741 C C . VAL A 1 90 ? -11.944 -4.652 -5.831 1.00 95.50 90 VAL A C 1
ATOM 743 O O . VAL A 1 90 ? -10.927 -4.948 -5.203 1.00 95.50 90 VAL A O 1
ATOM 746 N N . LEU A 1 91 ? -12.860 -5.548 -6.195 1.00 94.56 91 LEU A N 1
ATOM 747 C CA . LEU A 1 91 ? -12.682 -6.981 -6.012 1.00 94.56 91 LEU A CA 1
ATOM 748 C C . LEU A 1 91 ? -11.791 -7.521 -7.132 1.00 94.56 91 LEU A C 1
ATOM 750 O O . LEU A 1 91 ? -12.127 -7.380 -8.303 1.00 94.56 91 LEU A O 1
ATOM 754 N N . LEU A 1 92 ? -10.691 -8.174 -6.766 1.00 92.88 92 LEU A N 1
ATOM 755 C CA . LEU A 1 92 ? -9.821 -8.844 -7.728 1.00 92.88 92 LEU A CA 1
ATOM 756 C C . LEU A 1 92 ? -10.418 -10.211 -8.067 1.00 92.88 92 LEU A C 1
ATOM 758 O O . LEU A 1 92 ? -10.598 -11.044 -7.177 1.00 92.88 92 LEU A O 1
ATOM 762 N N . GLN A 1 93 ? -10.751 -10.424 -9.339 1.00 89.44 93 GLN A N 1
ATOM 763 C CA . GLN A 1 93 ? -11.324 -11.684 -9.833 1.00 89.44 93 GLN A CA 1
ATOM 764 C C . GLN A 1 93 ? -10.427 -12.375 -10.865 1.00 89.44 93 GLN A C 1
ATOM 766 O O . GLN A 1 93 ? -10.572 -13.576 -11.082 1.00 89.44 93 GLN A O 1
ATOM 771 N N . ASP A 1 94 ? -9.496 -11.640 -11.477 1.00 90.75 94 ASP A N 1
ATOM 772 C CA . ASP A 1 94 ? -8.561 -12.171 -12.461 1.00 90.75 94 ASP A CA 1
ATOM 773 C C . ASP A 1 94 ? -7.221 -12.523 -11.803 1.00 90.75 94 ASP A C 1
ATOM 775 O O . ASP A 1 94 ? -6.662 -11.762 -11.009 1.00 90.75 94 ASP A O 1
ATOM 779 N N . HIS A 1 95 ? -6.673 -13.682 -12.167 1.00 87.31 95 HIS A N 1
ATOM 780 C CA . HIS A 1 95 ? -5.351 -14.106 -11.727 1.00 87.31 95 HIS A CA 1
ATOM 781 C C . HIS A 1 95 ? -4.252 -13.122 -12.160 1.00 87.31 95 HIS A C 1
ATOM 783 O O . HIS A 1 95 ? -3.300 -12.908 -11.412 1.00 87.31 95 HIS A O 1
ATOM 789 N N . ARG A 1 96 ? -4.401 -12.465 -13.318 1.00 89.50 96 ARG A N 1
ATOM 790 C CA . ARG A 1 96 ? -3.466 -11.434 -13.800 1.00 89.50 96 ARG A CA 1
ATOM 791 C C . ARG A 1 96 ? -3.294 -10.306 -12.786 1.00 89.50 96 ARG A C 1
ATOM 793 O O . ARG A 1 96 ? -2.169 -9.892 -12.521 1.00 89.50 96 ARG A O 1
ATOM 800 N N . HIS A 1 97 ? -4.375 -9.873 -12.132 1.00 90.44 97 HIS A N 1
ATOM 801 C CA . HIS A 1 97 ? -4.297 -8.842 -11.095 1.00 90.44 97 HIS A CA 1
ATOM 802 C C . HIS A 1 97 ? -3.445 -9.293 -9.908 1.00 90.44 97 HIS A C 1
ATOM 804 O O . HIS A 1 97 ? -2.695 -8.494 -9.358 1.00 90.44 97 HIS A O 1
ATOM 810 N N . LEU A 1 98 ? -3.504 -10.573 -9.530 1.00 87.94 98 LEU A N 1
ATOM 811 C CA . LEU A 1 98 ? -2.676 -11.107 -8.444 1.00 87.94 98 LEU A CA 1
ATOM 812 C C . LEU A 1 98 ? -1.182 -11.082 -8.788 1.00 87.94 98 LEU A C 1
ATOM 814 O O . LEU A 1 98 ? -0.363 -10.861 -7.896 1.00 87.94 98 LEU A O 1
ATOM 818 N N . LEU A 1 99 ? -0.843 -11.279 -10.066 1.00 87.12 99 LEU A N 1
ATOM 819 C CA . LEU A 1 99 ? 0.533 -11.265 -10.561 1.00 87.12 99 LEU A CA 1
ATOM 820 C C . LEU A 1 99 ? 1.088 -9.842 -10.676 1.00 87.12 99 LEU A C 1
ATOM 822 O O . LEU A 1 99 ? 2.212 -9.587 -10.244 1.00 87.12 99 LEU A O 1
ATOM 826 N N . TYR A 1 100 ? 0.309 -8.912 -11.236 1.00 90.25 100 TYR A N 1
ATOM 827 C CA . TYR A 1 100 ? 0.832 -7.611 -11.659 1.00 90.25 100 TYR A CA 1
ATOM 828 C C . TYR A 1 100 ? 0.563 -6.459 -10.683 1.00 90.25 100 TYR A C 1
ATOM 830 O O . TYR A 1 100 ? 1.380 -5.542 -10.563 1.00 90.25 100 TYR A O 1
ATOM 838 N N . LEU A 1 101 ? -0.529 -6.510 -9.913 1.00 93.06 101 LEU A N 1
ATOM 839 C CA . LEU A 1 101 ? -0.883 -5.442 -8.970 1.00 93.06 101 LEU A CA 1
ATOM 840 C C . LEU A 1 101 ? 0.173 -5.196 -7.874 1.00 93.06 101 LEU A C 1
ATOM 842 O O . LEU A 1 101 ? 0.359 -4.035 -7.496 1.00 93.06 101 LEU A O 1
ATOM 846 N N . PRO A 1 102 ? 0.905 -6.209 -7.360 1.00 92.75 102 PRO A N 1
ATOM 847 C CA . PRO A 1 102 ? 2.001 -5.959 -6.431 1.00 92.75 102 PRO A CA 1
ATOM 848 C C . PRO A 1 102 ? 3.058 -5.001 -6.996 1.00 92.75 102 PRO A C 1
ATOM 850 O O . PRO A 1 102 ? 3.466 -4.086 -6.280 1.00 92.75 102 PRO A O 1
ATOM 853 N N . TYR A 1 103 ? 3.447 -5.140 -8.270 1.00 92.81 103 TYR A N 1
ATOM 854 C CA . TYR A 1 103 ? 4.417 -4.233 -8.895 1.00 92.81 103 TYR A CA 1
ATOM 855 C C . TYR A 1 103 ? 3.875 -2.812 -8.955 1.00 92.81 103 TYR A C 1
ATOM 857 O O . TYR A 1 103 ? 4.556 -1.893 -8.509 1.00 92.81 103 TYR A O 1
ATOM 865 N N . TYR A 1 104 ? 2.624 -2.635 -9.388 1.00 94.75 104 TYR A N 1
ATOM 866 C CA . TYR A 1 104 ? 1.967 -1.329 -9.375 1.00 94.75 104 TYR A CA 1
ATOM 867 C C . TYR A 1 104 ? 2.032 -0.656 -7.995 1.00 94.75 104 TYR A C 1
ATOM 869 O O . TYR A 1 104 ? 2.491 0.480 -7.860 1.00 94.75 104 TYR A O 1
ATOM 877 N N . ILE A 1 105 ? 1.636 -1.386 -6.945 1.00 96.06 105 ILE A N 1
ATOM 878 C CA . ILE A 1 105 ? 1.672 -0.902 -5.557 1.00 96.06 105 ILE A CA 1
ATOM 879 C C . ILE A 1 105 ? 3.102 -0.533 -5.144 1.00 96.06 105 ILE A C 1
ATOM 881 O O . ILE A 1 105 ? 3.321 0.474 -4.471 1.00 96.06 105 ILE A O 1
ATOM 885 N N . HIS A 1 106 ? 4.089 -1.347 -5.513 1.00 95.81 106 HIS A N 1
ATOM 886 C CA . HIS A 1 106 ? 5.484 -1.140 -5.131 1.00 95.81 106 HIS A CA 1
ATOM 887 C C . HIS A 1 106 ? 6.167 -0.006 -5.889 1.00 95.81 106 HIS A C 1
ATOM 889 O O . HIS A 1 106 ? 7.065 0.606 -5.315 1.00 95.81 106 HIS A O 1
ATOM 895 N N . LEU A 1 107 ? 5.741 0.280 -7.121 1.00 96.31 107 LEU A N 1
ATOM 896 C CA . LEU A 1 107 ? 6.268 1.348 -7.974 1.00 96.31 107 LEU A CA 1
ATOM 897 C C . LEU A 1 107 ? 5.610 2.707 -7.711 1.00 96.31 107 LEU A C 1
ATOM 899 O O . LEU A 1 107 ? 6.229 3.731 -7.975 1.00 96.31 107 LEU A O 1
ATOM 903 N N . ASN A 1 108 ? 4.426 2.734 -7.095 1.00 97.31 108 ASN A N 1
ATOM 904 C CA . ASN A 1 108 ? 3.689 3.956 -6.759 1.00 97.31 108 ASN A CA 1
ATOM 905 C C . ASN A 1 108 ? 4.521 5.069 -6.060 1.00 97.31 108 ASN A C 1
ATOM 907 O O . ASN A 1 108 ? 4.354 6.237 -6.413 1.00 97.31 108 ASN A O 1
ATOM 911 N N . PRO A 1 109 ? 5.497 4.777 -5.162 1.00 97.88 109 PRO A N 1
ATOM 912 C CA . PRO A 1 109 ? 6.398 5.795 -4.612 1.00 97.88 109 PRO A CA 1
ATOM 913 C C . PRO A 1 109 ? 7.133 6.644 -5.654 1.00 97.88 109 PRO A C 1
ATOM 915 O O . PRO A 1 109 ? 7.533 7.765 -5.338 1.00 97.88 109 PRO A O 1
ATOM 918 N N . LEU A 1 110 ? 7.325 6.141 -6.877 1.00 97.12 110 LEU A N 1
ATOM 919 C CA . LEU A 1 110 ? 7.975 6.877 -7.959 1.00 97.12 110 LEU A CA 1
ATOM 920 C C . LEU A 1 110 ? 7.215 8.134 -8.374 1.00 97.12 110 LEU A C 1
ATOM 922 O O . LEU A 1 110 ? 7.864 9.056 -8.859 1.00 97.12 110 LEU A O 1
ATOM 926 N N . ASP A 1 111 ? 5.917 8.255 -8.085 1.00 95.94 111 ASP A N 1
ATOM 927 C CA . ASP A 1 111 ? 5.170 9.509 -8.277 1.00 95.94 111 ASP A CA 1
ATOM 928 C C . ASP A 1 111 ? 5.825 10.709 -7.569 1.00 95.94 111 ASP A C 1
ATOM 930 O O . ASP A 1 111 ? 5.624 11.857 -7.960 1.00 95.94 111 ASP A O 1
ATOM 934 N N . LEU A 1 112 ? 6.639 10.461 -6.536 1.00 96.62 112 LEU A N 1
ATOM 935 C CA . LEU A 1 112 ? 7.341 11.500 -5.783 1.00 96.62 112 LEU A CA 1
ATOM 936 C C . LEU A 1 112 ? 8.597 12.039 -6.484 1.00 96.62 112 LEU A C 1
ATOM 938 O O . LEU A 1 112 ? 9.041 13.134 -6.141 1.00 96.62 112 LEU A O 1
ATOM 942 N N . ILE A 1 113 ? 9.208 11.277 -7.400 1.00 96.69 113 ILE A N 1
ATOM 943 C CA . ILE A 1 113 ? 10.513 11.627 -7.997 1.00 96.69 113 ILE A CA 1
ATOM 944 C C . ILE A 1 113 ? 10.592 11.483 -9.520 1.00 96.69 113 ILE A C 1
ATOM 946 O O . ILE A 1 113 ? 11.464 12.094 -10.131 1.00 96.69 113 ILE A O 1
ATOM 950 N N . ALA A 1 114 ? 9.733 10.660 -10.115 1.00 95.38 114 ALA A N 1
ATOM 951 C CA . ALA A 1 114 ? 9.737 10.297 -11.525 1.00 95.38 114 ALA A CA 1
ATOM 952 C C . ALA A 1 114 ? 8.317 9.878 -11.971 1.00 95.38 114 ALA A C 1
ATOM 954 O O . ALA A 1 114 ? 8.136 8.729 -12.375 1.00 95.38 114 ALA A O 1
ATOM 955 N N . PRO A 1 115 ? 7.295 10.757 -11.864 1.00 93.56 115 PRO A N 1
ATOM 956 C CA . PRO A 1 115 ? 5.895 10.441 -12.194 1.00 93.56 115 PRO A CA 1
ATOM 957 C C . PRO A 1 115 ? 5.694 9.939 -13.632 1.00 93.56 115 PRO A C 1
ATOM 959 O O . PRO A 1 115 ? 4.731 9.231 -13.915 1.00 93.56 115 PRO A O 1
ATOM 962 N N . GLU A 1 116 ? 6.635 10.227 -14.534 1.00 92.75 116 GLU A N 1
ATOM 963 C CA . GLU A 1 116 ? 6.668 9.695 -15.896 1.00 92.75 116 GLU A CA 1
ATOM 964 C C . GLU A 1 116 ? 6.832 8.164 -15.977 1.00 92.75 116 GLU A C 1
ATOM 966 O O . GLU A 1 116 ? 6.742 7.599 -17.069 1.00 92.75 116 GLU A O 1
ATOM 971 N N . TRP A 1 117 ? 7.057 7.473 -14.851 1.00 93.00 117 TRP A N 1
ATOM 972 C CA . TRP A 1 117 ? 7.077 6.008 -14.790 1.00 93.00 117 TRP A CA 1
ATOM 973 C C . TRP A 1 117 ? 5.776 5.376 -15.292 1.00 93.00 117 TRP A C 1
ATOM 975 O O . TRP A 1 117 ? 5.824 4.330 -15.929 1.00 93.00 117 TRP A O 1
ATOM 985 N N . ARG A 1 118 ? 4.636 6.049 -15.089 1.00 90.50 118 ARG A N 1
ATOM 986 C CA . ARG A 1 118 ? 3.313 5.609 -15.568 1.00 90.50 118 ARG A CA 1
ATOM 987 C C . ARG A 1 118 ? 3.188 5.607 -17.085 1.00 90.50 118 ARG A C 1
ATOM 989 O O . ARG A 1 118 ? 2.339 4.920 -17.631 1.00 90.50 118 ARG A O 1
ATOM 996 N N . GLU A 1 119 ? 4.024 6.393 -17.754 1.00 89.62 119 GLU A N 1
ATOM 997 C CA . GLU A 1 119 ? 4.092 6.484 -19.212 1.00 89.62 119 GLU A CA 1
ATOM 998 C C . GLU A 1 119 ? 5.271 5.685 -19.779 1.00 89.62 119 GLU A C 1
ATOM 1000 O O . GLU A 1 119 ? 5.610 5.862 -20.949 1.00 89.62 119 GLU A O 1
ATOM 1005 N N . GLN A 1 120 ? 5.938 4.866 -18.954 1.00 86.50 120 GLN A N 1
ATOM 1006 C CA . GLN A 1 120 ? 7.115 4.077 -19.336 1.00 86.50 120 GLN A CA 1
ATOM 1007 C C . GLN A 1 120 ? 8.293 4.943 -19.819 1.00 86.50 120 GLN A C 1
ATOM 1009 O O . GLN A 1 120 ? 9.102 4.545 -20.654 1.00 86.50 120 GLN A O 1
ATOM 1014 N N . LYS A 1 121 ? 8.407 6.173 -19.298 1.00 89.44 121 LYS A N 1
ATOM 1015 C CA . LYS A 1 121 ? 9.400 7.171 -19.741 1.00 89.44 121 LYS A CA 1
ATOM 1016 C C . LYS A 1 121 ? 10.480 7.455 -18.700 1.00 89.44 121 LYS A C 1
ATOM 1018 O O . LYS A 1 121 ? 11.073 8.537 -18.708 1.00 89.44 121 LYS A O 1
ATOM 1023 N N . ILE A 1 122 ? 10.767 6.501 -17.811 1.00 92.69 122 ILE A N 1
ATOM 1024 C CA . ILE A 1 122 ? 11.795 6.674 -16.776 1.00 92.69 122 ILE A CA 1
ATOM 1025 C C . ILE A 1 122 ? 13.152 6.939 -17.432 1.00 92.69 122 ILE A C 1
ATOM 1027 O O . ILE A 1 122 ? 13.745 6.076 -18.074 1.00 92.69 122 ILE A O 1
ATOM 1031 N N . LYS A 1 123 ? 13.695 8.136 -17.206 1.00 90.44 123 LYS A N 1
ATOM 1032 C CA . LYS A 1 123 ? 14.993 8.535 -17.774 1.00 90.44 123 LYS A CA 1
ATOM 1033 C C . LYS A 1 123 ? 16.175 7.907 -17.041 1.00 90.44 123 LYS A C 1
ATOM 1035 O O . LYS A 1 123 ? 17.203 7.618 -17.646 1.00 90.44 123 LYS A O 1
ATOM 1040 N N . ASN A 1 124 ? 16.053 7.736 -15.724 1.00 95.06 124 ASN A N 1
ATOM 1041 C CA . ASN A 1 124 ? 17.129 7.248 -14.866 1.00 95.06 124 ASN A CA 1
ATOM 1042 C C . ASN A 1 124 ? 16.658 6.073 -14.002 1.00 95.06 124 ASN A C 1
ATOM 1044 O O . ASN A 1 124 ? 16.316 6.231 -12.829 1.00 95.06 124 ASN A O 1
ATOM 1048 N N . ILE A 1 125 ? 16.695 4.874 -14.586 1.00 94.94 125 ILE A N 1
ATOM 1049 C CA . ILE A 1 125 ? 16.295 3.625 -13.918 1.00 94.94 125 ILE A CA 1
ATOM 1050 C C . ILE A 1 125 ? 17.084 3.405 -12.623 1.00 94.94 125 ILE A C 1
ATOM 1052 O O . ILE A 1 125 ? 16.522 2.984 -11.618 1.00 94.94 125 ILE A O 1
ATOM 1056 N N . LYS A 1 126 ? 18.382 3.738 -12.606 1.00 95.94 126 LYS A N 1
ATOM 1057 C CA . LYS A 1 126 ? 19.224 3.577 -11.412 1.00 95.94 126 LYS A CA 1
ATOM 1058 C C . LYS A 1 126 ? 18.760 4.476 -10.265 1.00 95.94 126 LYS A C 1
ATOM 1060 O O . LYS A 1 126 ? 18.793 4.058 -9.111 1.00 95.94 126 LYS A O 1
ATOM 1065 N N . GLN A 1 127 ? 18.347 5.708 -10.561 1.00 96.75 127 GLN A N 1
ATOM 1066 C CA . GLN A 1 127 ? 17.792 6.613 -9.555 1.00 96.75 127 GLN A CA 1
ATOM 1067 C C . GLN A 1 127 ? 16.451 6.096 -9.024 1.00 96.75 127 GLN A C 1
ATOM 1069 O O . GLN A 1 127 ? 16.267 6.080 -7.809 1.00 96.75 127 GLN A O 1
ATOM 1074 N N . ALA A 1 128 ? 15.565 5.633 -9.911 1.00 97.00 128 ALA A N 1
ATOM 1075 C CA . ALA A 1 128 ? 14.274 5.057 -9.539 1.00 97.00 128 ALA A CA 1
ATOM 1076 C C . ALA A 1 128 ? 14.439 3.821 -8.634 1.00 97.00 128 ALA A C 1
ATOM 1078 O O . ALA A 1 128 ? 13.894 3.778 -7.533 1.00 97.00 128 ALA A O 1
ATOM 1079 N N . ASP A 1 129 ? 15.274 2.862 -9.037 1.00 96.50 129 ASP A N 1
ATOM 1080 C CA . ASP A 1 129 ? 15.579 1.653 -8.263 1.00 96.50 129 ASP A CA 1
ATOM 1081 C C . ASP A 1 129 ? 16.200 1.977 -6.890 1.00 96.50 129 ASP A C 1
ATOM 1083 O O . ASP A 1 129 ? 15.764 1.460 -5.859 1.00 96.50 129 ASP A O 1
ATOM 1087 N N . ASN A 1 130 ? 17.173 2.895 -6.837 1.00 97.06 130 ASN A N 1
ATOM 1088 C CA . ASN A 1 130 ? 17.756 3.338 -5.566 1.00 97.06 130 ASN A CA 1
ATOM 1089 C C . ASN A 1 130 ? 16.715 3.993 -4.649 1.00 97.06 130 ASN A C 1
ATOM 1091 O O . ASN A 1 130 ? 16.741 3.778 -3.434 1.00 97.06 130 ASN A O 1
ATOM 1095 N N . PHE A 1 131 ? 15.799 4.780 -5.215 1.00 97.88 131 PHE A N 1
ATOM 1096 C CA . PHE A 1 131 ? 14.733 5.410 -4.451 1.00 97.88 131 PHE A CA 1
ATOM 1097 C C . PHE A 1 131 ? 13.783 4.366 -3.859 1.00 97.88 131 PHE A C 1
ATOM 1099 O O . PHE A 1 131 ? 13.560 4.388 -2.648 1.00 97.88 131 PHE A O 1
ATOM 1106 N N . LEU A 1 132 ? 13.317 3.400 -4.658 1.00 97.12 132 LEU A N 1
ATOM 1107 C CA . LEU A 1 132 ? 12.466 2.298 -4.192 1.00 97.12 132 LEU A CA 1
ATOM 1108 C C . LEU A 1 132 ? 13.127 1.499 -3.062 1.00 97.12 132 LEU A C 1
ATOM 1110 O O . LEU A 1 132 ? 12.498 1.233 -2.038 1.00 97.12 132 LEU A O 1
ATOM 1114 N N . LYS A 1 133 ? 14.428 1.212 -3.184 1.00 95.69 133 LYS A N 1
ATOM 1115 C CA . LYS A 1 133 ? 15.222 0.540 -2.138 1.00 95.69 133 LYS A CA 1
ATOM 1116 C C . LYS A 1 133 ? 15.366 1.351 -0.849 1.00 95.69 133 LYS A C 1
ATOM 1118 O O . LYS A 1 133 ? 15.593 0.770 0.210 1.00 95.69 133 LYS A O 1
ATOM 1123 N N . SER A 1 134 ? 15.247 2.675 -0.924 1.00 96.06 134 SER A N 1
ATOM 1124 C CA . SER A 1 134 ? 15.283 3.571 0.239 1.00 96.06 134 SER A CA 1
ATOM 1125 C C . SER A 1 134 ? 13.896 3.839 0.841 1.00 96.06 134 SER A C 1
ATOM 1127 O O . SER A 1 134 ? 13.787 4.278 1.990 1.00 96.06 134 SER A O 1
ATOM 1129 N N . TYR A 1 135 ? 12.826 3.553 0.093 1.00 97.12 135 TYR A N 1
ATOM 1130 C CA . TYR A 1 135 ? 11.461 3.868 0.488 1.00 97.12 135 TYR A CA 1
ATOM 1131 C C . TYR A 1 135 ? 10.921 2.866 1.513 1.00 97.12 135 TYR A C 1
ATOM 1133 O O . TYR A 1 135 ? 10.320 1.841 1.193 1.00 97.12 135 TYR A O 1
ATOM 1141 N N . ARG A 1 136 ? 11.112 3.189 2.795 1.00 94.81 136 ARG A N 1
ATOM 1142 C CA . ARG A 1 136 ? 10.725 2.319 3.913 1.00 94.81 136 ARG A CA 1
ATOM 1143 C C . ARG A 1 136 ? 9.224 2.031 3.990 1.00 94.81 136 ARG A C 1
ATOM 1145 O O . ARG A 1 136 ? 8.854 1.006 4.541 1.00 94.81 136 ARG A O 1
ATOM 1152 N N . TRP A 1 137 ? 8.346 2.910 3.515 1.00 96.12 137 TRP A N 1
ATOM 1153 C CA . TRP A 1 137 ? 6.900 2.810 3.769 1.00 96.12 137 TRP A CA 1
ATOM 1154 C C . TRP A 1 137 ? 6.155 1.935 2.752 1.00 96.12 137 TRP A C 1
ATOM 1156 O O . TRP A 1 137 ? 5.016 2.212 2.391 1.00 96.12 137 TRP A O 1
ATOM 1166 N N . SER A 1 138 ? 6.799 0.862 2.299 1.00 96.06 138 SER A N 1
ATOM 1167 C CA . SER A 1 138 ? 6.271 -0.078 1.314 1.00 96.06 138 SER A CA 1
ATOM 1168 C C . SER A 1 138 ? 6.643 -1.511 1.677 1.00 96.06 138 SER A C 1
ATOM 1170 O O . SER A 1 138 ? 7.687 -1.774 2.276 1.00 96.06 138 SER A O 1
ATOM 1172 N N . SER A 1 139 ? 5.800 -2.452 1.260 1.00 94.81 139 SER A N 1
ATOM 1173 C CA . SER A 1 139 ? 6.120 -3.883 1.281 1.00 94.81 139 SER A CA 1
ATOM 1174 C C . SER A 1 139 ? 7.182 -4.286 0.250 1.00 94.81 139 SER A C 1
ATOM 1176 O O . SER A 1 139 ? 7.732 -5.374 0.384 1.00 94.81 139 SER A O 1
ATOM 1178 N N . HIS A 1 140 ? 7.541 -3.422 -0.709 1.00 94.56 140 HIS A N 1
ATOM 1179 C CA . HIS A 1 140 ? 8.578 -3.675 -1.724 1.00 94.56 140 HIS A CA 1
ATOM 1180 C C . HIS A 1 140 ? 9.862 -4.286 -1.138 1.00 94.56 140 HIS A C 1
ATOM 1182 O O . HIS A 1 140 ? 10.376 -5.285 -1.639 1.00 94.56 140 HIS A O 1
ATOM 1188 N N . LEU A 1 141 ? 10.356 -3.738 -0.021 1.00 92.38 141 LEU A N 1
ATOM 1189 C CA . LEU A 1 141 ? 11.592 -4.208 0.612 1.00 92.38 141 LEU A CA 1
ATOM 1190 C C . LEU A 1 141 ? 11.484 -5.654 1.105 1.00 92.38 141 LEU A C 1
ATOM 1192 O O . LEU A 1 141 ? 12.455 -6.403 1.008 1.00 92.38 141 LEU A O 1
ATOM 1196 N N . ASN A 1 142 ? 10.304 -6.070 1.569 1.00 91.44 142 ASN A N 1
ATOM 1197 C CA . ASN A 1 142 ? 10.053 -7.451 1.956 1.00 91.44 142 ASN A CA 1
ATOM 1198 C C . ASN A 1 142 ? 10.098 -8.414 0.775 1.00 91.44 142 ASN A C 1
ATOM 1200 O O . ASN A 1 142 ? 10.736 -9.460 0.884 1.00 91.44 142 ASN A O 1
ATOM 1204 N N . TYR A 1 143 ? 9.489 -8.043 -0.350 1.00 91.31 143 TYR A N 1
ATOM 1205 C CA . TYR A 1 143 ? 9.565 -8.826 -1.585 1.00 91.31 143 TYR A CA 1
ATOM 1206 C C . TYR A 1 143 ? 11.008 -8.870 -2.125 1.00 91.31 143 TYR A C 1
ATOM 1208 O O . TYR A 1 143 ? 11.479 -9.900 -2.604 1.00 91.31 143 TYR A O 1
ATOM 1216 N N . ALA A 1 144 ? 11.774 -7.792 -1.932 1.00 90.44 144 ALA A N 1
ATOM 1217 C CA . ALA A 1 144 ? 13.203 -7.730 -2.229 1.00 90.44 144 ALA A CA 1
ATOM 1218 C C . ALA A 1 144 ? 14.099 -8.476 -1.207 1.00 90.44 144 ALA A C 1
ATOM 1220 O O . ALA A 1 144 ? 15.331 -8.411 -1.304 1.00 90.44 144 ALA A O 1
ATOM 1221 N N . GLY A 1 145 ? 13.521 -9.188 -0.235 1.00 87.94 145 GLY A N 1
ATOM 1222 C CA . GLY A 1 145 ? 14.243 -10.032 0.721 1.00 87.94 145 GLY A CA 1
ATOM 1223 C C . GLY A 1 145 ? 14.700 -9.348 2.010 1.00 87.94 145 GLY A C 1
ATOM 1224 O O . GLY A 1 145 ? 15.419 -9.955 2.801 1.00 87.94 145 GLY A O 1
ATOM 1225 N N . GLN A 1 146 ? 14.296 -8.103 2.259 1.00 87.19 146 GLN A N 1
ATOM 1226 C CA . GLN A 1 146 ? 14.559 -7.415 3.523 1.00 87.19 146 GLN A CA 1
ATOM 1227 C C . GLN A 1 146 ? 13.402 -7.644 4.500 1.00 87.19 146 GLN A C 1
ATOM 1229 O O . GLN A 1 146 ? 12.263 -7.275 4.239 1.00 87.19 146 GLN A O 1
ATOM 1234 N N . ALA A 1 147 ? 13.676 -8.209 5.673 1.00 82.06 147 ALA A N 1
ATOM 1235 C CA . ALA A 1 147 ? 12.656 -8.565 6.663 1.00 82.06 147 ALA A CA 1
ATOM 1236 C C . ALA A 1 147 ? 12.072 -7.353 7.440 1.00 82.06 147 ALA A C 1
ATOM 1238 O O . ALA A 1 147 ? 12.028 -7.359 8.667 1.00 82.06 147 ALA A O 1
ATOM 1239 N N . THR A 1 148 ? 11.624 -6.294 6.754 1.00 82.94 148 THR A N 1
ATOM 1240 C CA . THR A 1 148 ? 11.198 -5.030 7.385 1.00 82.94 148 THR A CA 1
ATOM 1241 C C . THR A 1 148 ? 9.823 -5.122 8.054 1.00 82.94 148 THR A C 1
ATOM 1243 O O . THR A 1 148 ? 9.667 -4.673 9.189 1.00 82.94 148 THR A O 1
ATOM 1246 N N . PHE A 1 149 ? 8.830 -5.716 7.379 1.00 86.56 149 PHE A N 1
ATOM 1247 C CA . PHE A 1 149 ? 7.447 -5.838 7.872 1.00 86.56 149 PHE A CA 1
ATOM 1248 C C . PHE A 1 149 ? 6.930 -7.286 7.936 1.00 86.56 149 PHE A C 1
ATOM 1250 O O . PHE A 1 149 ? 5.761 -7.543 7.651 1.00 86.56 149 PHE A O 1
ATOM 1257 N N . THR A 1 150 ? 7.776 -8.245 8.323 1.00 81.69 150 THR A N 1
ATOM 1258 C CA . THR A 1 150 ? 7.450 -9.691 8.314 1.00 81.69 150 THR A CA 1
ATOM 1259 C C . THR A 1 150 ? 6.195 -10.066 9.102 1.00 81.69 150 THR A C 1
ATOM 1261 O O . THR A 1 150 ? 5.457 -10.954 8.698 1.00 81.69 150 THR A O 1
ATOM 1264 N N . ASN A 1 151 ? 5.919 -9.359 10.197 1.00 83.75 151 ASN A N 1
ATOM 1265 C CA . ASN A 1 151 ? 4.737 -9.582 11.034 1.00 83.75 151 ASN A CA 1
ATOM 1266 C C . ASN A 1 151 ? 3.448 -8.952 10.482 1.00 83.75 151 ASN A C 1
ATOM 1268 O O . ASN A 1 151 ? 2.360 -9.232 10.988 1.00 83.75 151 ASN A O 1
ATOM 1272 N N . LEU A 1 152 ? 3.571 -8.055 9.501 1.00 87.12 152 LEU A N 1
ATOM 1273 C CA . LEU A 1 152 ? 2.454 -7.308 8.932 1.00 87.12 152 LEU A CA 1
ATOM 1274 C C . LEU A 1 152 ? 1.929 -7.961 7.656 1.00 87.12 152 LEU A C 1
ATOM 1276 O O . LEU A 1 152 ? 0.715 -8.052 7.492 1.00 87.12 152 LEU A O 1
ATOM 1280 N N . ILE A 1 153 ? 2.837 -8.372 6.772 1.00 89.50 153 ILE A N 1
ATOM 1281 C CA . ILE A 1 153 ? 2.488 -8.920 5.462 1.00 89.50 153 ILE A CA 1
ATOM 1282 C C . ILE A 1 153 ? 2.394 -10.444 5.512 1.00 89.50 153 ILE A C 1
ATOM 1284 O O . ILE A 1 153 ? 3.112 -11.097 6.274 1.00 89.50 153 ILE A O 1
ATOM 1288 N N . ASP A 1 154 ? 1.528 -11.002 4.679 1.00 88.12 154 ASP A N 1
ATOM 1289 C CA . ASP A 1 154 ? 1.411 -12.443 4.506 1.00 88.12 154 ASP A CA 1
ATOM 1290 C C . ASP A 1 154 ? 2.623 -12.989 3.748 1.00 88.12 154 ASP A C 1
ATOM 1292 O O . ASP A 1 154 ? 2.862 -12.622 2.604 1.00 88.12 154 ASP A O 1
ATOM 1296 N N . GLN A 1 155 ? 3.430 -13.820 4.411 1.00 80.69 155 GLN A N 1
ATOM 1297 C CA . GLN A 1 155 ? 4.667 -14.361 3.839 1.00 80.69 155 GLN A CA 1
ATOM 1298 C C . GLN A 1 155 ? 4.426 -15.553 2.914 1.00 80.69 155 GLN A C 1
ATOM 1300 O O . GLN A 1 155 ? 5.334 -15.928 2.176 1.00 80.69 155 GLN A O 1
ATOM 1305 N N . ASP A 1 156 ? 3.259 -16.186 2.987 1.00 82.81 156 ASP A N 1
ATOM 1306 C CA . ASP A 1 156 ? 2.985 -17.389 2.210 1.00 82.81 156 ASP A CA 1
ATOM 1307 C C . ASP A 1 156 ? 2.519 -17.003 0.809 1.00 82.81 156 ASP A C 1
ATOM 1309 O O . ASP A 1 156 ? 3.059 -17.531 -0.162 1.00 82.81 156 ASP A O 1
ATOM 1313 N N . PHE A 1 157 ? 1.696 -15.955 0.695 1.00 80.25 157 PHE A N 1
ATOM 1314 C CA . PHE A 1 157 ? 1.397 -15.312 -0.585 1.00 80.25 157 PHE A CA 1
ATOM 1315 C C . PHE A 1 157 ? 2.667 -14.850 -1.322 1.00 80.25 157 PHE A C 1
ATOM 1317 O O . PHE A 1 157 ? 2.800 -15.065 -2.526 1.00 80.25 157 PHE A O 1
ATOM 1324 N N . LEU A 1 158 ? 3.650 -14.281 -0.602 1.00 72.38 158 LEU A N 1
ATOM 1325 C CA . LEU A 1 158 ? 4.947 -13.911 -1.195 1.00 72.38 158 LEU A CA 1
ATOM 1326 C C . LEU A 1 158 ? 5.626 -15.092 -1.874 1.00 72.38 158 LEU A C 1
ATOM 1328 O O . LEU A 1 158 ? 6.176 -14.943 -2.958 1.00 72.38 158 LEU A O 1
ATOM 1332 N N . LYS A 1 159 ? 5.635 -16.247 -1.207 1.00 77.12 159 LYS A N 1
ATOM 1333 C CA . LYS A 1 159 ? 6.313 -17.442 -1.709 1.00 77.12 159 LYS A CA 1
ATOM 1334 C C . LYS A 1 159 ? 5.547 -18.060 -2.867 1.00 77.12 159 LYS A C 1
ATOM 1336 O O . LYS A 1 159 ? 6.186 -18.586 -3.767 1.00 77.12 159 LYS A O 1
ATOM 1341 N N . GLU A 1 160 ? 4.218 -18.005 -2.830 1.00 80.50 160 GLU A N 1
ATOM 1342 C CA . GLU A 1 160 ? 3.351 -18.546 -3.875 1.00 80.50 160 GLU A CA 1
ATOM 1343 C C . GLU A 1 160 ? 3.528 -17.791 -5.195 1.00 80.50 160 GLU A C 1
ATOM 1345 O O . GLU A 1 160 ? 3.769 -18.414 -6.225 1.00 80.50 160 GLU A O 1
ATOM 1350 N N . ILE A 1 161 ? 3.483 -16.456 -5.160 1.00 74.38 161 ILE A N 1
ATOM 1351 C CA . ILE A 1 161 ? 3.576 -15.639 -6.377 1.00 74.38 161 ILE A CA 1
ATOM 1352 C C . ILE A 1 161 ? 5.033 -15.351 -6.759 1.00 74.38 161 ILE A C 1
ATOM 1354 O O . ILE A 1 161 ? 5.410 -15.411 -7.928 1.00 74.38 161 ILE A O 1
ATOM 1358 N N . PHE A 1 162 ? 5.892 -15.084 -5.774 1.00 71.00 162 PHE A N 1
ATOM 1359 C CA . PHE A 1 162 ? 7.282 -14.675 -5.978 1.00 71.00 162 PHE A CA 1
ATOM 1360 C C . PHE A 1 162 ? 8.233 -15.642 -5.274 1.00 71.00 162 PHE A C 1
ATOM 1362 O O . PHE A 1 162 ? 9.018 -15.269 -4.403 1.00 71.00 162 PHE A O 1
ATOM 1369 N N . THR A 1 163 ? 8.194 -16.909 -5.702 1.00 65.62 163 THR A N 1
ATOM 1370 C CA . THR A 1 163 ? 9.082 -18.001 -5.240 1.00 65.62 163 THR A CA 1
ATOM 1371 C C . THR A 1 163 ? 10.569 -17.626 -5.131 1.00 65.62 163 THR A C 1
ATOM 1373 O O . THR A 1 163 ? 11.308 -18.254 -4.373 1.00 65.62 163 THR A O 1
ATOM 1376 N N . ASN A 1 164 ? 11.036 -16.624 -5.888 1.00 79.56 164 ASN A N 1
ATOM 1377 C CA . ASN A 1 164 ? 12.435 -16.225 -5.950 1.00 79.56 164 ASN A CA 1
ATOM 1378 C C . ASN A 1 164 ? 12.610 -14.698 -5.848 1.00 79.56 164 ASN A C 1
ATOM 1380 O O . ASN A 1 164 ? 12.266 -13.952 -6.762 1.00 79.56 164 ASN A O 1
ATOM 1384 N N . GLN A 1 165 ? 13.248 -14.239 -4.767 1.00 85.44 165 GLN A N 1
ATOM 1385 C CA . GLN A 1 165 ? 13.569 -12.821 -4.537 1.00 85.44 165 GLN A CA 1
ATOM 1386 C C . GLN A 1 165 ? 14.437 -12.207 -5.646 1.00 85.44 165 GLN A C 1
ATOM 1388 O O . GLN A 1 165 ? 14.338 -11.011 -5.920 1.00 85.44 165 GLN A O 1
ATOM 1393 N N . ALA A 1 166 ? 15.323 -12.996 -6.265 1.00 87.00 166 ALA A N 1
ATOM 1394 C CA . ALA A 1 166 ? 16.138 -12.532 -7.383 1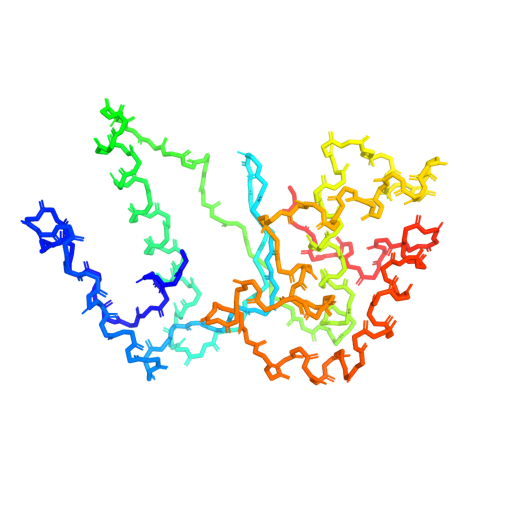.00 87.00 166 ALA A CA 1
ATOM 1395 C C . ALA A 1 166 ? 15.283 -12.300 -8.634 1.00 87.00 166 ALA A C 1
ATOM 1397 O O . ALA A 1 166 ? 15.537 -11.342 -9.360 1.00 87.00 166 ALA A O 1
ATOM 1398 N N . HIS A 1 167 ? 14.255 -13.130 -8.842 1.00 87.56 167 HIS A N 1
ATOM 1399 C CA . HIS A 1 167 ? 13.292 -12.943 -9.923 1.00 87.56 167 HIS A CA 1
ATOM 1400 C C . HIS A 1 167 ? 12.481 -11.671 -9.692 1.00 87.56 167 HIS A C 1
ATOM 1402 O O . HIS A 1 167 ? 12.558 -10.773 -10.512 1.00 87.56 167 HIS A O 1
ATOM 1408 N N . TYR A 1 168 ? 11.890 -11.499 -8.505 1.00 90.75 168 TYR A N 1
ATOM 1409 C CA . TYR A 1 168 ? 11.157 -10.275 -8.164 1.00 90.75 168 TYR A CA 1
ATOM 1410 C C . TYR A 1 168 ? 11.984 -8.990 -8.377 1.00 90.75 168 TYR A C 1
ATOM 1412 O O . TYR A 1 168 ? 11.500 -8.013 -8.941 1.00 90.75 168 TYR A O 1
ATOM 1420 N N . LYS A 1 169 ? 13.259 -8.976 -7.956 1.00 91.19 169 LYS A N 1
ATOM 1421 C CA . LYS A 1 169 ? 14.155 -7.825 -8.188 1.00 91.19 169 LYS A CA 1
ATOM 1422 C C . LYS A 1 169 ? 14.396 -7.567 -9.671 1.00 91.19 169 LYS A C 1
ATOM 1424 O O . LYS A 1 169 ? 14.486 -6.410 -10.069 1.00 91.19 169 LYS A O 1
ATOM 1429 N N . LYS A 1 170 ? 14.550 -8.632 -10.459 1.00 91.81 170 LYS A N 1
ATOM 1430 C CA . LYS A 1 170 ? 14.688 -8.536 -11.910 1.00 91.81 170 LYS A CA 1
ATOM 1431 C C . LYS A 1 170 ? 13.401 -7.980 -12.522 1.00 91.81 170 LYS A C 1
ATOM 1433 O O . LYS A 1 170 ? 13.485 -7.017 -13.270 1.00 91.81 170 LYS A O 1
ATOM 1438 N N . ASP A 1 171 ? 12.247 -8.494 -12.116 1.00 91.00 171 ASP A N 1
ATOM 1439 C CA . ASP A 1 171 ? 10.948 -8.066 -12.629 1.00 91.00 171 ASP A CA 1
ATOM 1440 C C . ASP A 1 171 ? 10.674 -6.599 -12.321 1.00 91.00 171 ASP A C 1
ATOM 1442 O O . ASP A 1 171 ? 10.209 -5.885 -13.193 1.00 91.00 171 ASP A O 1
ATOM 1446 N N . ILE A 1 172 ? 11.033 -6.108 -11.127 1.00 92.81 172 ILE A N 1
ATOM 1447 C CA . ILE A 1 172 ? 10.968 -4.672 -10.818 1.00 92.81 172 ILE A CA 1
ATOM 1448 C C . ILE A 1 172 ? 11.818 -3.869 -11.807 1.00 92.81 172 ILE A C 1
ATOM 1450 O O . ILE A 1 172 ? 11.360 -2.857 -12.324 1.00 92.81 172 ILE A O 1
ATOM 1454 N N . LEU A 1 173 ? 13.049 -4.303 -12.092 1.00 92.88 173 LEU A N 1
ATOM 1455 C CA . LEU A 1 173 ? 13.918 -3.605 -13.045 1.00 92.88 173 LEU A CA 1
ATOM 1456 C C . LEU A 1 173 ? 13.394 -3.668 -14.481 1.00 92.88 173 LEU A C 1
ATOM 1458 O O . LEU A 1 173 ? 13.622 -2.725 -15.235 1.00 92.88 173 LEU A O 1
ATOM 1462 N N . ASP A 1 174 ? 12.741 -4.760 -14.863 1.00 91.56 174 ASP A N 1
ATOM 1463 C CA . ASP A 1 174 ? 12.143 -4.919 -16.187 1.00 91.56 174 ASP A CA 1
ATOM 1464 C C . ASP A 1 174 ? 10.863 -4.074 -16.299 1.00 91.56 174 ASP A C 1
ATOM 1466 O O . ASP A 1 174 ? 10.703 -3.334 -17.267 1.00 91.56 174 ASP A O 1
ATOM 1470 N N . TRP A 1 175 ? 10.050 -4.022 -15.241 1.00 91.00 175 TRP A N 1
ATOM 1471 C CA . TRP A 1 175 ? 8.915 -3.107 -15.119 1.00 91.00 175 TRP A CA 1
ATOM 1472 C C . TRP A 1 175 ? 9.322 -1.633 -15.210 1.00 91.00 175 TRP A C 1
ATOM 1474 O O . TRP A 1 175 ? 8.645 -0.847 -15.863 1.00 91.00 175 TRP A O 1
ATOM 1484 N N . LEU A 1 176 ? 10.450 -1.242 -14.609 1.00 90.56 176 LEU A N 1
ATOM 1485 C CA . LEU A 1 176 ? 10.974 0.127 -14.721 1.00 90.56 176 LEU A CA 1
ATOM 1486 C C . LEU A 1 176 ? 11.394 0.506 -16.152 1.00 90.56 176 LEU A C 1
ATOM 1488 O O . LEU A 1 176 ? 11.547 1.695 -16.434 1.00 90.56 176 LEU A O 1
ATOM 1492 N N . LYS A 1 177 ? 11.649 -0.474 -17.027 1.00 89.06 177 LYS A N 1
ATOM 1493 C CA . LYS A 1 177 ? 12.056 -0.241 -18.420 1.00 89.06 177 LYS A CA 1
ATOM 1494 C C . LYS A 1 177 ? 10.871 -0.277 -19.377 1.00 89.06 177 LYS A C 1
ATOM 1496 O O . LYS A 1 177 ? 10.794 0.574 -20.253 1.00 89.06 177 LYS A O 1
ATOM 1501 N N . GLU A 1 178 ? 10.025 -1.294 -19.236 1.00 85.44 178 GLU A N 1
ATOM 1502 C CA . GLU A 1 178 ? 9.056 -1.720 -20.258 1.00 85.44 178 GLU A CA 1
ATOM 1503 C C . GLU A 1 178 ? 7.718 -2.186 -19.648 1.00 85.44 178 GLU A C 1
ATOM 1505 O O . GLU A 1 178 ? 6.874 -2.727 -20.355 1.00 85.44 178 GLU A O 1
ATOM 1510 N N . GLY A 1 179 ? 7.518 -2.040 -18.332 1.00 80.50 179 GLY A N 1
ATOM 1511 C CA . GLY A 1 179 ? 6.290 -2.482 -17.670 1.00 80.50 179 GLY A CA 1
ATOM 1512 C C . GLY A 1 179 ? 5.106 -1.596 -18.029 1.00 80.50 179 GLY A C 1
ATOM 1513 O O . GLY A 1 179 ? 5.185 -0.380 -17.871 1.00 80.50 179 GLY A O 1
ATOM 1514 N N . ASP A 1 180 ? 4.003 -2.207 -18.453 1.00 79.62 180 ASP A N 1
ATOM 1515 C CA . ASP A 1 180 ? 2.765 -1.499 -18.763 1.00 79.62 180 ASP A CA 1
ATOM 1516 C C . ASP A 1 180 ? 1.711 -1.674 -17.665 1.00 79.62 180 ASP A C 1
ATOM 1518 O O . ASP A 1 180 ? 1.645 -2.695 -16.981 1.00 79.62 180 ASP A O 1
ATOM 1522 N N . LEU A 1 181 ? 0.866 -0.662 -17.502 1.00 85.56 181 LEU A N 1
ATOM 1523 C CA . LEU A 1 181 ? -0.245 -0.651 -16.559 1.00 85.56 181 LEU A CA 1
ATOM 1524 C C . LEU A 1 181 ? -1.507 -1.311 -17.118 1.00 85.56 181 LEU A C 1
ATOM 1526 O O . LEU A 1 181 ? -2.446 -1.523 -16.353 1.00 85.56 181 LEU A O 1
ATOM 1530 N N . ASP A 1 182 ? -1.536 -1.655 -18.406 1.00 86.38 182 ASP A N 1
ATOM 1531 C CA . ASP A 1 182 ? -2.698 -2.246 -19.078 1.00 86.38 182 ASP A CA 1
ATOM 1532 C C . ASP A 1 182 ? -3.26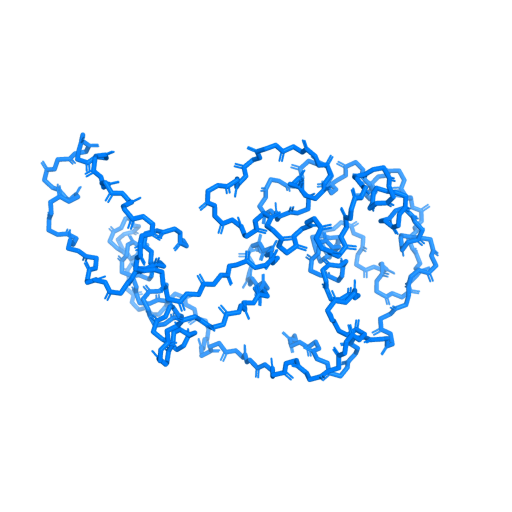7 -3.465 -18.332 1.00 86.38 182 ASP A C 1
ATOM 1534 O O . ASP A 1 182 ? -4.482 -3.544 -18.137 1.00 86.38 182 ASP A O 1
ATOM 1538 N N . ASP A 1 183 ? -2.403 -4.345 -17.810 1.00 85.00 183 ASP A N 1
ATOM 1539 C CA . ASP A 1 183 ? -2.790 -5.566 -17.083 1.00 85.00 183 ASP A CA 1
ATOM 1540 C C . ASP A 1 183 ? -3.505 -5.322 -15.740 1.00 85.00 183 ASP A C 1
ATOM 1542 O O . ASP A 1 183 ? -4.083 -6.248 -15.165 1.00 85.00 183 ASP A O 1
ATOM 1546 N N . VAL A 1 184 ? -3.450 -4.096 -15.212 1.00 88.69 184 VAL A N 1
ATOM 1547 C CA . VAL A 1 184 ? -4.065 -3.707 -13.928 1.00 88.69 184 VAL A CA 1
ATOM 1548 C C . VAL A 1 184 ? -4.916 -2.441 -14.024 1.00 88.69 184 VAL A C 1
ATOM 1550 O O . VAL A 1 184 ? -5.466 -1.990 -13.018 1.00 88.69 184 VAL A O 1
ATOM 1553 N N . SER A 1 185 ? -5.037 -1.861 -15.216 1.00 88.25 185 SER A N 1
ATOM 1554 C CA . SER A 1 185 ? -5.698 -0.576 -15.460 1.00 88.25 185 SER A CA 1
ATOM 1555 C C . SER A 1 185 ? -7.151 -0.542 -14.975 1.00 88.25 185 SER A C 1
ATOM 1557 O O . SER A 1 185 ? -7.615 0.484 -14.478 1.00 88.25 185 SER A O 1
ATOM 1559 N N . ASP A 1 186 ? -7.849 -1.677 -15.039 1.00 90.06 186 ASP A N 1
ATOM 1560 C CA . ASP A 1 186 ? -9.247 -1.845 -14.644 1.00 90.06 186 ASP A CA 1
ATOM 1561 C C . ASP A 1 186 ? -9.468 -1.921 -13.123 1.00 90.06 186 ASP A C 1
ATOM 1563 O O . ASP A 1 186 ? -10.591 -1.727 -12.652 1.00 90.06 186 ASP A O 1
ATOM 1567 N N . VAL A 1 187 ? -8.410 -2.164 -12.343 1.00 90.06 187 VAL A N 1
ATOM 1568 C CA . VAL A 1 187 ? -8.477 -2.310 -10.876 1.00 90.06 187 VAL A CA 1
ATOM 1569 C C . VAL A 1 187 ? -7.733 -1.215 -10.110 1.00 90.06 187 VAL A C 1
ATOM 1571 O O . VAL A 1 187 ? -7.743 -1.204 -8.874 1.00 90.06 187 VAL A O 1
ATOM 1574 N N . ILE A 1 188 ? -7.107 -0.272 -10.815 1.00 89.50 188 ILE A N 1
ATOM 1575 C CA . ILE A 1 188 ? -6.449 0.885 -10.210 1.00 89.50 188 ILE A CA 1
ATOM 1576 C C . ILE A 1 188 ? -7.495 1.890 -9.708 1.00 89.50 188 ILE A C 1
ATOM 1578 O O . ILE A 1 188 ? -8.418 2.291 -10.412 1.00 89.50 188 ILE A O 1
ATOM 1582 N N . LEU A 1 189 ? -7.321 2.323 -8.458 1.00 82.50 189 LEU A N 1
ATOM 1583 C CA . LEU A 1 189 ? -8.204 3.258 -7.765 1.00 82.50 189 LEU A CA 1
ATOM 1584 C C . LEU A 1 189 ? -7.424 4.495 -7.333 1.00 82.50 189 LEU A C 1
ATOM 1586 O O . LEU A 1 189 ? -7.026 4.605 -6.173 1.00 82.50 189 LEU A O 1
ATOM 1590 N N . GLU A 1 190 ? -7.231 5.423 -8.263 1.00 74.50 190 GLU A N 1
ATOM 1591 C CA . GLU A 1 190 ? -6.692 6.762 -7.987 1.00 74.50 190 GLU A CA 1
ATOM 1592 C C . GLU A 1 190 ? -7.813 7.808 -7.990 1.00 74.50 190 GLU A C 1
ATOM 1594 O O . GLU A 1 190 ? -8.804 7.676 -8.746 1.00 74.50 190 GLU A O 1
#

Radius of gyration: 17.74 Å; chains: 1; bounding box: 36×37×51 Å

Sequence (190 aa):
MLVFNNKNAVTNANYFFDPKSIEVGLRYKDRLVKILAFVLMPNHYHLMLEQIAEDGITEFMRKLGTGYTNYFNIKYKRVGPLFQGKYKAVLLQDHRHLLYLPYYIHLNPLDLIAPEWREQKIKNIKQADNFLKSYRWSSHLNYAGQATFTNLIDQDFLKEIFTNQAHYKKDILDWLKEGDLDDVSDVILE

Secondary structure (DSSP, 8-state):
-GGGSSSS---THHHHH-TT-------TTS-SEEEEEEEE-SS-EEEEEEE-STTHHHHHHHHHHHHHHHHHHHHTT--S-SSSSPPP-----SHHHHHHHHHHHHHGGGGGT-GGGGGT--S-HHHHHHHHHH-TTBTHHHHTT--SSTTTB-HHHHHHH-S-HHHHHHHHHHHHHH--SGGGTTT---

Organism: NCBI:txid1798363

pLDDT: mean 86.24, std 13.95, range [41.03, 97.88]

Foldseek 3Di:
DLLLQFPDDSPCPVVVVDVPVVPPVPPVPGGQWAFAWKFDDPQGIDTDIGGPDVCSVVSSQVSCQVVVQVVVCVVVVHDDGPHPDGDDADDDDDPLCLQCVRLVRLQVNCCVPPVCLQVLPDPCLPVSLVVSCVRLRICLVVLLVHCNPVVRHDVVSSCVNPVDSVVSSVVNSVSSRDNHCPSPVVGDDD

InterPro domains:
  IPR002686 Transposase IS200-like [PF01797] (30-106)
  IPR002686 Transposase IS200-like [SM01321] (10-108)
  IPR036515 Transposase IS200-like superfamily [G3DSA:3.30.70.1290] (5-170)
  IPR036515 Transposase IS200-like superfamily [SSF143422] (32-110)